Protein AF-A8XMC6-F1 (afdb_monomer)

pLDDT: mean 81.24, std 13.05, range [35.0, 96.94]

Sequence (237 aa):
MNETPVVDIVTKNQLREDFVDIKEHENTEKYYFQLKVFGKIIDFRRHHFLEAAFNPDESESVIKSIHNYMVHFFGDSMEYLWLTSDCMNPIPQLQNISSCIRVWHVNPDSIDLENFFSTSPPFKKIEFNVFRPTDFSPDSNFYQAESVVTVQHHNTFPSVLRHFQGKQAFVDCTYHNTEDLIELVKRWKSGEAFQKLEVLNFNVSEDDIDQDIVLNGIGAKYIDARKTPPTHTLPRM

Secondary structure (DSSP, 8-state):
--PPPEEEEE-TTS-EEEEEEEEE---SS---EEEEETTEEEEEEESSSEEEEE-GGGHHHHHHHHHHHHHHHH-TTSPEEEEE--SSSPPP--TTEEEEEEEES--TTTS-HHHHHHHSPPPSEEEEE-SS-----TT-TTTT-SEEEEEESSS-HHHHHTT--SSEEEEEESS--HHHHHHHHHHHHHTSS-TT--EEEEEE-TTT--HHHHHHHTTPPP--TTSPPP---PPP-

Organism: Caenorhabditis briggsae (NCBI:txid6238)

Nearest PDB structures (foldseek):
  5c4d-assembly1_A-2  TM=2.388E-01  e=1.056E+00  Homo sapiens
  5c4f-assembly1_A-2  TM=2.067E-01  e=1.182E+00  Homo sapiens
  6k2l-assembly1_A  TM=2.105E-01  e=8.894E+00  Aeromonas hydrophila
  6q9z-assembly1_A  TM=1.569E-01  e=7.951E+00  Homo sapiens

Solvent-accessible surface area (backbone atoms only — not comparable to full-atom values): 13696 Å² total; per-residue (Å²): 132,80,50,62,37,33,40,30,40,51,44,99,82,73,50,74,43,83,60,37,37,46,40,73,58,71,96,57,100,66,80,64,46,78,44,76,41,72,85,44,79,38,42,28,38,79,74,98,51,42,32,41,40,31,55,82,95,41,41,70,61,52,54,51,23,53,48,54,39,48,42,68,73,69,38,84,86,50,57,33,35,38,39,30,39,55,74,85,62,70,67,79,93,57,86,71,55,41,38,30,40,42,46,63,82,56,58,69,92,80,44,66,58,59,61,37,30,62,72,24,73,59,29,48,32,38,38,43,28,50,96,60,81,61,87,64,61,77,84,30,25,68,30,55,13,41,25,41,37,36,47,30,69,53,71,36,61,68,63,66,48,68,59,37,57,23,32,33,41,37,38,41,29,61,42,70,53,70,66,60,54,28,49,53,52,43,33,40,75,70,57,79,36,49,81,53,50,78,45,81,47,82,46,59,51,84,92,75,66,61,62,65,60,44,39,60,66,54,63,61,75,87,78,55,90,91,50,84,74,88,77,86,76,75,81,84,128

Radius of gyration: 21.19 Å; Cα contacts (8 Å, |Δi|>4): 400; chains: 1; bounding box: 61×34×57 Å

Foldseek 3Di:
DWDFKWKWWQDPVRDTDGAETEEEDDPDPDDWDWDQQQNDIWTWDDDVHIYTYDHPVCRLVSVVSNVVSCCVPVNLPTAMEIEGQDLPDADDDDPSYAYEYEPAPDDCVVHVNLVSQQPHAQHQEYEEEDADADAHDLPGSLLVHQEYAYEYAEARVCRSNVNHQHAYYHYHYAHHDLLSLLVVLQCVVVCVDNVNHNYYHYHYDPVHDPPVCNCVSNVPDDDDPPDDPDDDDDDDD

Mean predicted aligned error: 9.22 Å

Structure (mmCIF, N/CA/C/O backbone):
data_AF-A8XMC6-F1
#
_entry.id   AF-A8XMC6-F1
#
loop_
_atom_site.group_PDB
_atom_site.id
_atom_site.type_symbol
_atom_site.label_atom_id
_atom_site.label_alt_id
_atom_site.label_comp_id
_atom_site.label_asym_id
_atom_site.label_entity_id
_atom_site.label_seq_id
_atom_site.pdbx_PDB_ins_code
_atom_site.Cartn_x
_atom_site.Cartn_y
_atom_site.Cartn_z
_atom_site.occupancy
_atom_site.B_iso_or_equiv
_atom_site.auth_seq_id
_atom_site.auth_comp_id
_atom_site.auth_asym_id
_atom_site.auth_atom_id
_atom_site.pdbx_PDB_model_num
ATOM 1 N N . MET A 1 1 ? 17.978 -3.879 0.856 1.00 35.00 1 MET A N 1
ATOM 2 C CA . MET A 1 1 ? 17.950 -4.475 -0.495 1.00 35.00 1 MET A CA 1
ATOM 3 C C . MET A 1 1 ? 16.760 -3.848 -1.183 1.00 35.00 1 MET A C 1
ATOM 5 O O . MET A 1 1 ? 15.665 -4.024 -0.673 1.00 35.00 1 MET A O 1
ATOM 9 N N . ASN A 1 2 ? 16.973 -3.050 -2.229 1.00 42.72 2 ASN A N 1
ATOM 10 C CA . ASN A 1 2 ? 15.863 -2.494 -3.002 1.00 42.72 2 ASN A CA 1
ATOM 11 C C . ASN A 1 2 ? 15.320 -3.629 -3.869 1.00 42.72 2 ASN A C 1
ATOM 13 O O . ASN A 1 2 ? 16.032 -4.129 -4.739 1.00 42.72 2 ASN A O 1
ATOM 17 N N . GLU A 1 3 ? 14.116 -4.104 -3.564 1.00 52.66 3 GLU A N 1
ATOM 18 C CA . GLU A 1 3 ? 13.419 -5.037 -4.446 1.00 52.66 3 GLU A CA 1
ATOM 19 C C . GLU A 1 3 ? 12.995 -4.303 -5.726 1.00 52.66 3 GLU A C 1
ATOM 21 O O . GLU A 1 3 ? 12.687 -3.110 -5.723 1.00 52.66 3 GLU A O 1
ATOM 26 N N . THR A 1 4 ? 13.058 -5.028 -6.834 1.00 58.34 4 THR A N 1
ATOM 27 C CA . THR A 1 4 ? 12.939 -4.522 -8.203 1.00 58.34 4 THR A CA 1
ATOM 28 C C . THR A 1 4 ? 11.483 -4.311 -8.606 1.00 58.34 4 THR A C 1
ATOM 30 O O . THR A 1 4 ? 10.638 -5.086 -8.158 1.00 58.34 4 THR A O 1
ATOM 33 N N . PRO A 1 5 ? 11.162 -3.331 -9.469 1.00 61.69 5 PRO A N 1
ATOM 34 C CA . PRO A 1 5 ? 9.811 -3.202 -9.991 1.00 61.69 5 PRO A CA 1
ATOM 35 C C . PRO A 1 5 ? 9.426 -4.428 -10.833 1.00 61.69 5 PRO A C 1
ATOM 37 O O . PRO A 1 5 ? 10.193 -4.887 -11.680 1.00 61.69 5 PRO A O 1
ATOM 40 N N . VAL A 1 6 ? 8.225 -4.947 -10.598 1.00 58.06 6 VAL A N 1
ATOM 41 C CA . VAL A 1 6 ? 7.622 -6.087 -11.297 1.00 58.06 6 VAL A CA 1
ATOM 42 C C . VAL A 1 6 ? 6.291 -5.639 -11.890 1.00 58.06 6 VAL A C 1
ATOM 44 O O . VAL A 1 6 ? 5.520 -4.912 -11.259 1.00 58.06 6 VAL A O 1
ATOM 47 N N . VAL A 1 7 ? 6.016 -6.052 -13.124 1.00 62.81 7 VAL A N 1
ATOM 48 C CA . VAL A 1 7 ? 4.701 -5.872 -13.742 1.00 62.81 7 VAL A CA 1
ATOM 49 C C . VAL A 1 7 ? 3.919 -7.165 -13.607 1.00 62.81 7 VAL A C 1
ATOM 51 O O . VAL A 1 7 ? 4.235 -8.163 -14.262 1.00 62.81 7 VAL A O 1
ATOM 54 N N . ASP A 1 8 ? 2.857 -7.100 -12.812 1.00 59.44 8 ASP A N 1
ATOM 55 C CA . ASP A 1 8 ? 1.922 -8.197 -12.608 1.00 59.44 8 ASP A CA 1
ATOM 56 C C . ASP A 1 8 ? 0.704 -8.007 -13.516 1.00 59.44 8 ASP A C 1
ATOM 58 O O . ASP A 1 8 ? 0.129 -6.914 -13.626 1.00 59.44 8 ASP A O 1
ATOM 62 N N . ILE A 1 9 ? 0.243 -9.098 -14.125 1.00 56.06 9 ILE A N 1
ATOM 63 C CA . ILE A 1 9 ? -1.088 -9.139 -14.733 1.00 56.06 9 ILE A CA 1
ATOM 64 C C . ILE A 1 9 ? -2.055 -9.726 -13.708 1.00 56.06 9 ILE A C 1
ATOM 66 O O . ILE A 1 9 ? -1.841 -10.820 -13.179 1.00 56.06 9 ILE A O 1
ATOM 70 N N . VAL A 1 10 ? -3.159 -9.020 -13.447 1.00 55.50 10 VAL A N 1
ATOM 71 C CA . VAL A 1 10 ? -4.260 -9.570 -12.651 1.00 55.50 10 VAL A CA 1
ATOM 72 C C . VAL A 1 10 ? -5.254 -10.227 -13.588 1.00 55.50 10 VAL A C 1
ATOM 74 O O . VAL A 1 10 ? -5.972 -9.571 -14.342 1.00 55.50 10 VAL A O 1
ATOM 77 N N . THR A 1 11 ? -5.313 -11.552 -13.529 1.00 49.09 11 THR A N 1
ATOM 78 C CA . THR A 1 11 ? -6.309 -12.312 -14.283 1.00 49.09 11 THR A CA 1
ATOM 79 C C . THR A 1 11 ? -7.702 -12.143 -13.663 1.00 49.09 11 THR A C 1
ATOM 81 O O . THR A 1 11 ? -7.851 -11.798 -12.489 1.00 49.09 11 THR A O 1
ATOM 84 N N . LYS A 1 12 ? -8.763 -12.453 -14.424 1.00 45.59 12 LYS A N 1
ATOM 85 C CA . LYS A 1 12 ? -10.167 -12.369 -13.958 1.00 45.59 12 LYS A CA 1
ATOM 86 C C . LYS A 1 12 ? -10.463 -13.157 -12.672 1.00 45.59 12 LYS A C 1
ATOM 88 O O . LYS A 1 12 ? -11.458 -12.875 -12.013 1.00 45.59 12 LYS A O 1
ATOM 93 N N . ASN A 1 13 ? -9.605 -14.107 -12.303 1.00 44.28 13 ASN A N 1
ATOM 94 C CA . ASN A 1 13 ? -9.738 -14.914 -11.091 1.00 44.28 13 ASN A CA 1
ATOM 95 C C . ASN A 1 13 ? -8.992 -14.316 -9.881 1.00 44.28 13 ASN A C 1
ATOM 97 O O . ASN A 1 13 ? -8.834 -15.005 -8.879 1.00 44.28 13 ASN A O 1
ATOM 101 N N . GLN A 1 14 ? -8.503 -13.071 -9.976 1.00 54.69 14 GLN A N 1
ATOM 102 C CA . GLN A 1 14 ? -7.650 -12.397 -8.981 1.00 54.69 14 GLN A CA 1
ATOM 103 C C . GLN A 1 14 ? -6.314 -13.106 -8.693 1.00 54.69 14 GLN A C 1
ATOM 105 O O . GLN A 1 14 ? -5.593 -12.725 -7.772 1.00 54.69 14 GLN A O 1
ATOM 110 N N . LEU A 1 15 ? -5.956 -14.109 -9.500 1.00 49.22 15 LEU A N 1
ATOM 111 C CA . LEU A 1 15 ? -4.625 -14.701 -9.486 1.00 49.22 15 LEU A CA 1
ATOM 112 C C . LEU A 1 15 ? -3.671 -13.735 -10.190 1.00 49.22 15 LEU A C 1
ATOM 114 O O . LEU A 1 15 ? -3.932 -13.322 -11.327 1.00 49.22 15 LEU A O 1
ATOM 118 N N . ARG A 1 16 ? -2.608 -13.360 -9.473 1.00 62.12 16 ARG A N 1
ATOM 119 C CA . ARG A 1 16 ? -1.495 -12.568 -9.997 1.00 62.12 16 ARG A CA 1
ATOM 120 C C . ARG A 1 16 ? -0.545 -13.501 -10.725 1.00 62.12 16 ARG A C 1
ATOM 122 O O . ARG A 1 16 ? -0.160 -14.529 -10.170 1.00 62.12 16 ARG A O 1
ATOM 129 N N . GLU A 1 17 ? -0.207 -13.142 -11.952 1.00 64.75 17 GLU A N 1
ATOM 130 C CA . GLU A 1 17 ? 0.848 -13.800 -12.709 1.00 64.75 17 GLU A CA 1
ATOM 131 C C . GLU A 1 17 ? 1.941 -12.773 -13.001 1.00 64.75 17 GLU A C 1
ATOM 133 O O . GLU A 1 17 ? 1.686 -11.754 -13.656 1.00 64.75 17 GLU A O 1
ATOM 138 N N . ASP A 1 18 ? 3.142 -13.052 -12.497 1.00 69.69 18 ASP A N 1
ATOM 139 C CA . ASP A 1 18 ? 4.337 -12.245 -12.734 1.00 69.69 18 ASP A CA 1
ATOM 140 C C . ASP A 1 18 ? 4.657 -12.309 -14.234 1.00 69.69 18 ASP A C 1
ATOM 142 O O . ASP A 1 18 ? 4.989 -13.371 -14.777 1.00 69.69 18 ASP A O 1
ATOM 146 N N . PHE A 1 19 ? 4.507 -11.185 -14.937 1.00 76.44 19 PHE A N 1
ATOM 147 C CA . PHE A 1 19 ? 4.680 -11.156 -16.389 1.00 76.44 19 PHE A CA 1
ATOM 148 C C . PHE A 1 19 ? 6.099 -10.764 -16.784 1.00 76.44 19 PHE A C 1
ATOM 150 O O . PHE A 1 19 ? 6.734 -11.443 -17.597 1.00 76.44 19 PHE A O 1
ATOM 157 N N . VAL A 1 20 ? 6.591 -9.652 -16.231 1.00 83.69 20 VAL A N 1
ATOM 158 C CA . VAL A 1 20 ? 7.947 -9.169 -16.491 1.00 83.69 20 VAL A CA 1
ATOM 159 C C . VAL A 1 20 ? 8.515 -8.438 -15.282 1.00 83.69 20 VAL A C 1
ATOM 161 O O . VAL A 1 20 ? 7.911 -7.500 -14.762 1.00 83.69 20 VAL A O 1
ATOM 164 N N . ASP A 1 21 ? 9.718 -8.835 -14.887 1.00 85.00 21 ASP A N 1
ATOM 165 C CA . ASP A 1 21 ? 10.542 -8.091 -13.939 1.00 85.00 21 ASP A CA 1
ATOM 166 C C . ASP A 1 21 ? 11.290 -6.991 -14.686 1.00 85.00 21 ASP A C 1
ATOM 168 O O . ASP A 1 21 ? 11.834 -7.236 -15.762 1.00 85.00 21 ASP A O 1
ATOM 172 N N . ILE A 1 22 ? 11.389 -5.794 -14.119 1.00 83.56 22 ILE A N 1
ATOM 173 C CA . ILE A 1 22 ? 12.112 -4.678 -14.731 1.00 83.56 22 ILE A CA 1
ATOM 174 C C . ILE A 1 22 ? 13.273 -4.313 -13.807 1.00 83.56 22 ILE A C 1
ATOM 176 O O . ILE A 1 22 ? 13.075 -3.907 -12.665 1.00 83.56 22 ILE A O 1
ATOM 180 N N . LYS A 1 23 ? 14.510 -4.514 -14.269 1.00 82.00 23 LYS A N 1
ATOM 181 C CA . LYS A 1 23 ? 15.718 -4.431 -13.431 1.00 82.00 23 LYS A CA 1
ATOM 182 C C . LYS A 1 23 ? 16.790 -3.557 -14.063 1.00 82.00 23 LYS A C 1
ATOM 184 O O . LYS A 1 23 ? 16.932 -3.519 -15.282 1.00 82.00 23 LYS A O 1
ATOM 189 N N . GLU A 1 24 ? 17.573 -2.885 -13.226 1.00 82.00 24 GLU A N 1
ATOM 190 C CA . GLU A 1 24 ? 18.773 -2.204 -13.702 1.00 82.00 24 GLU A CA 1
ATOM 191 C C . GLU A 1 24 ? 19.734 -3.224 -14.331 1.00 82.00 24 GLU A C 1
ATOM 193 O O . GLU A 1 24 ? 19.871 -4.359 -13.860 1.00 82.00 24 GLU A O 1
ATOM 198 N N . HIS A 1 25 ? 20.375 -2.832 -15.427 1.00 81.31 25 HIS A N 1
ATOM 199 C CA . HIS A 1 25 ? 21.285 -3.683 -16.171 1.00 81.31 25 HIS A CA 1
ATOM 200 C C . HIS A 1 25 ? 22.516 -4.046 -15.322 1.00 81.31 25 HIS A C 1
ATOM 202 O O . HIS A 1 25 ? 23.345 -3.205 -14.980 1.00 81.31 25 HIS A O 1
ATOM 208 N N . GLU A 1 26 ? 22.687 -5.333 -15.012 1.00 80.06 26 GLU A N 1
ATOM 209 C CA . GLU A 1 26 ? 23.876 -5.810 -14.301 1.00 80.06 26 GLU A CA 1
ATOM 210 C C . GLU A 1 26 ? 25.061 -5.966 -15.267 1.00 80.06 26 GLU A C 1
ATOM 212 O O . GLU A 1 26 ? 24.965 -6.711 -16.242 1.00 80.06 26 GLU A O 1
ATOM 217 N N . ASN A 1 27 ? 26.216 -5.378 -14.934 1.00 68.44 27 ASN A N 1
ATOM 218 C CA . ASN A 1 27 ? 27.491 -5.537 -15.660 1.00 68.44 27 ASN A CA 1
ATOM 219 C C . ASN A 1 27 ? 28.149 -6.927 -15.478 1.00 68.44 27 ASN A C 1
ATOM 221 O O . ASN A 1 27 ? 29.372 -7.048 -15.444 1.00 68.44 27 ASN A O 1
ATOM 225 N N . THR A 1 28 ? 27.357 -7.984 -15.299 1.00 66.56 28 THR A N 1
ATOM 226 C CA . THR A 1 28 ? 27.857 -9.358 -15.137 1.00 66.56 28 THR A CA 1
ATOM 227 C C . THR A 1 28 ? 27.888 -10.088 -16.483 1.00 66.56 28 THR A C 1
ATOM 229 O O . THR A 1 28 ? 27.163 -9.718 -17.401 1.00 66.56 28 THR A O 1
ATOM 232 N N . GLU A 1 29 ? 28.697 -11.148 -16.610 1.00 58.28 29 GLU A N 1
ATOM 233 C CA . GLU A 1 29 ? 28.804 -12.017 -17.807 1.00 58.28 29 GLU A CA 1
ATOM 234 C C . GLU A 1 29 ? 27.525 -12.848 -18.094 1.00 58.28 29 GLU A C 1
ATOM 236 O O . GLU A 1 29 ? 27.584 -13.984 -18.566 1.00 58.28 29 GLU A O 1
ATOM 241 N N . LYS A 1 30 ? 26.339 -12.331 -17.764 1.00 65.44 30 LYS A N 1
ATOM 242 C CA . LYS A 1 30 ? 25.064 -13.009 -18.001 1.00 65.44 30 LYS A CA 1
ATOM 243 C C . LYS A 1 30 ? 24.611 -12.803 -19.449 1.00 65.44 30 LYS A C 1
ATOM 245 O O . LYS A 1 30 ? 24.757 -11.728 -20.022 1.00 65.44 30 LYS A O 1
ATOM 250 N N . TYR A 1 31 ? 24.027 -13.848 -20.032 1.00 81.31 31 TYR A N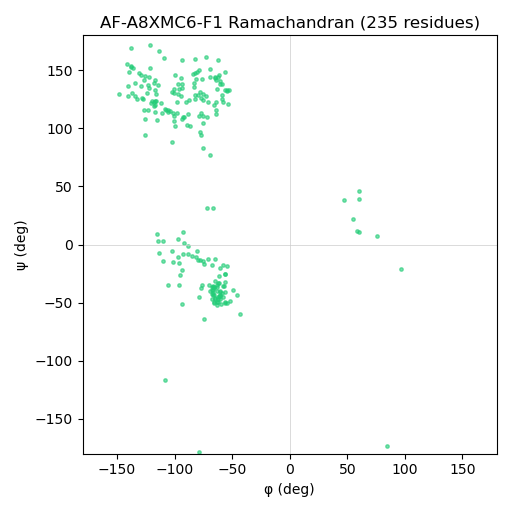 1
ATOM 251 C CA . TYR A 1 31 ? 23.534 -13.835 -21.410 1.00 81.31 31 TYR A CA 1
ATOM 252 C C . TYR A 1 31 ? 22.200 -13.089 -21.516 1.00 81.31 31 TYR A C 1
ATOM 254 O O . TYR A 1 31 ? 21.134 -13.675 -21.320 1.00 81.31 31 TYR A O 1
ATOM 262 N N . TYR A 1 32 ? 22.270 -11.801 -21.845 1.00 89.06 32 TYR A N 1
ATOM 263 C CA . TYR A 1 32 ? 21.114 -11.036 -22.300 1.00 89.06 32 TYR A CA 1
ATOM 264 C C . TYR A 1 32 ? 20.808 -11.328 -23.776 1.00 89.06 32 TYR A C 1
ATOM 266 O O . TYR A 1 32 ? 21.701 -11.636 -24.568 1.00 89.06 32 TYR A O 1
ATOM 274 N N . PHE A 1 33 ? 19.537 -11.225 -24.153 1.00 91.19 33 PHE A N 1
ATOM 275 C CA . PHE A 1 33 ? 19.073 -11.256 -25.536 1.00 91.19 33 PHE A CA 1
ATOM 276 C C . PHE A 1 33 ? 18.163 -10.060 -25.809 1.00 91.19 33 PHE A C 1
ATOM 278 O O . PHE A 1 33 ? 17.405 -9.636 -24.947 1.00 91.19 33 PHE A O 1
ATOM 285 N N . GLN A 1 34 ? 18.209 -9.527 -27.024 1.00 93.19 34 GLN A N 1
ATOM 286 C CA . GLN A 1 34 ? 17.491 -8.301 -27.362 1.00 93.19 34 GLN A CA 1
ATOM 287 C C . GLN A 1 34 ? 16.142 -8.585 -28.005 1.00 93.19 34 GLN A C 1
ATOM 289 O O . GLN A 1 34 ? 16.048 -9.368 -28.952 1.00 93.19 34 GLN A O 1
ATOM 294 N N . LEU A 1 35 ? 15.106 -7.885 -27.544 1.00 93.12 35 LEU A N 1
ATOM 295 C CA . LEU A 1 35 ? 13.808 -7.832 -28.211 1.00 93.12 35 LEU A CA 1
ATOM 296 C C . LEU A 1 35 ? 13.445 -6.387 -28.539 1.00 93.12 35 LEU A C 1
ATOM 298 O O . LEU A 1 35 ? 13.708 -5.466 -27.767 1.00 93.12 35 LEU A O 1
ATOM 302 N N . LYS A 1 36 ? 12.789 -6.191 -29.686 1.00 94.19 36 LYS A N 1
ATOM 303 C CA . LYS A 1 36 ? 12.185 -4.905 -30.035 1.00 94.19 36 LYS A CA 1
ATOM 304 C C . LYS A 1 36 ? 10.756 -4.857 -29.498 1.00 94.19 36 LYS A C 1
ATOM 306 O O . LYS A 1 36 ? 9.852 -5.430 -30.101 1.00 94.19 36 LYS A O 1
ATOM 311 N N . VAL A 1 37 ? 10.553 -4.149 -28.395 1.00 92.75 37 VAL A N 1
ATOM 312 C CA . VAL A 1 37 ? 9.260 -3.995 -27.719 1.00 92.75 37 VAL A CA 1
ATOM 313 C C . VAL A 1 37 ? 8.731 -2.595 -27.987 1.00 92.75 37 VAL A C 1
ATOM 315 O O . VAL A 1 37 ? 9.358 -1.602 -27.628 1.00 92.75 37 VAL A O 1
ATOM 318 N N . PHE A 1 38 ? 7.602 -2.515 -28.693 1.00 92.50 38 PHE A N 1
ATOM 319 C CA . PHE A 1 38 ? 6.940 -1.256 -29.058 1.00 92.50 38 PHE A CA 1
ATOM 320 C C . PHE A 1 38 ? 7.885 -0.184 -29.647 1.00 92.50 38 PHE A C 1
ATOM 322 O O . PHE A 1 38 ? 7.771 1.007 -29.381 1.00 92.50 38 PHE A O 1
ATOM 329 N N . GLY A 1 39 ? 8.856 -0.616 -30.459 1.00 91.88 39 GLY A N 1
ATOM 330 C CA . GLY A 1 39 ? 9.819 0.275 -31.109 1.00 91.88 39 GLY A CA 1
ATOM 331 C C . GLY A 1 39 ? 11.166 0.419 -30.396 1.00 91.88 39 GLY A C 1
ATOM 332 O O . GLY A 1 39 ? 12.140 0.726 -31.083 1.00 91.88 39 GLY A O 1
ATOM 333 N N . LYS A 1 40 ? 11.258 0.126 -29.091 1.00 93.69 40 LYS A N 1
ATOM 334 C CA . LYS A 1 40 ? 12.506 0.186 -28.313 1.00 93.69 40 LYS A CA 1
ATOM 335 C C . LYS A 1 40 ? 13.198 -1.177 -28.280 1.00 93.69 40 LYS A C 1
ATOM 337 O O . LYS A 1 40 ? 12.538 -2.202 -28.137 1.00 93.69 40 LYS A O 1
ATOM 342 N N . ILE A 1 41 ? 14.520 -1.196 -28.437 1.00 94.19 41 ILE A N 1
ATOM 343 C CA . ILE A 1 41 ? 15.331 -2.397 -28.197 1.00 94.19 41 ILE A CA 1
ATOM 344 C C . ILE A 1 41 ? 15.588 -2.475 -26.695 1.00 94.19 41 ILE A C 1
ATOM 346 O O . ILE A 1 41 ? 16.040 -1.496 -26.107 1.00 94.19 41 ILE A O 1
ATOM 350 N N . ILE A 1 42 ? 15.246 -3.607 -26.092 1.00 93.56 42 ILE A N 1
ATOM 351 C CA . ILE A 1 42 ? 15.387 -3.851 -24.658 1.00 93.56 42 ILE A CA 1
ATOM 352 C C . ILE A 1 42 ? 16.131 -5.173 -24.492 1.00 93.56 42 ILE A C 1
ATOM 354 O O . ILE A 1 42 ? 15.839 -6.145 -25.200 1.00 93.56 42 ILE A O 1
ATOM 358 N N . ASP A 1 43 ? 17.093 -5.190 -23.577 1.00 92.94 43 ASP A N 1
ATOM 359 C CA . ASP A 1 43 ? 17.802 -6.399 -23.185 1.00 92.94 43 ASP A CA 1
ATOM 360 C C . ASP A 1 43 ? 16.924 -7.215 -22.239 1.00 92.94 43 ASP A C 1
ATOM 362 O O . ASP A 1 43 ? 16.369 -6.703 -21.271 1.00 92.94 43 ASP A O 1
ATOM 366 N N . PHE A 1 44 ? 16.790 -8.502 -22.518 1.00 91.44 44 PHE A N 1
ATOM 367 C CA . PHE A 1 44 ? 16.035 -9.440 -21.710 1.00 91.44 44 PHE A CA 1
ATOM 368 C C . PHE A 1 44 ? 16.923 -10.571 -21.233 1.00 91.44 44 PHE A C 1
ATOM 370 O O . PHE A 1 44 ? 17.866 -10.986 -21.907 1.00 91.44 44 PHE A O 1
ATOM 377 N N . ARG A 1 45 ? 16.568 -11.141 -20.090 1.00 89.25 45 ARG A N 1
ATOM 378 C CA . ARG A 1 45 ? 17.094 -12.425 -19.636 1.00 89.25 45 ARG A CA 1
ATOM 379 C C . ARG A 1 45 ? 15.962 -13.277 -19.090 1.00 89.25 45 ARG A C 1
ATOM 381 O O . ARG A 1 45 ? 14.955 -12.767 -18.608 1.00 89.25 45 ARG A O 1
ATOM 388 N N . ARG A 1 46 ? 16.121 -14.594 -19.182 1.00 82.94 46 ARG A N 1
ATOM 389 C CA . ARG A 1 46 ? 15.161 -15.550 -18.627 1.00 82.94 46 ARG A CA 1
ATOM 390 C C . ARG A 1 46 ? 15.795 -16.265 -17.442 1.00 82.94 46 ARG A C 1
ATOM 392 O O . ARG A 1 46 ? 16.734 -17.035 -17.627 1.00 82.94 46 ARG A O 1
ATOM 399 N N . HIS A 1 47 ? 15.257 -16.014 -16.253 1.00 77.62 47 HIS A N 1
ATOM 400 C CA . HIS A 1 47 ? 15.561 -16.769 -15.039 1.00 77.62 47 HIS A CA 1
ATOM 401 C C . HIS A 1 47 ? 14.339 -17.623 -14.669 1.00 77.62 47 HIS A C 1
ATOM 403 O O . HIS A 1 47 ? 13.950 -18.493 -15.451 1.00 77.62 47 HIS A O 1
ATOM 409 N N . HIS A 1 48 ? 13.722 -17.372 -13.512 1.00 74.06 48 HIS A N 1
ATOM 410 C CA . HIS A 1 48 ? 12.419 -17.938 -13.153 1.00 74.06 48 HIS A CA 1
ATOM 411 C C . HIS A 1 48 ? 11.279 -17.216 -13.888 1.00 74.06 48 HIS A C 1
ATOM 413 O O . HIS A 1 48 ? 10.348 -17.872 -14.352 1.00 74.06 48 HIS A O 1
ATOM 419 N N . PHE A 1 49 ? 11.435 -15.905 -14.098 1.00 76.62 49 PHE A N 1
ATOM 420 C CA . PHE A 1 49 ? 10.552 -15.046 -14.886 1.00 76.62 49 PHE A CA 1
ATOM 421 C C . PHE A 1 49 ? 11.320 -14.383 -16.039 1.00 76.62 49 PHE A C 1
ATOM 423 O O . PHE A 1 49 ? 12.546 -14.529 -16.163 1.00 76.62 49 PHE A O 1
ATOM 430 N N . LEU A 1 50 ? 10.588 -13.711 -16.930 1.00 86.44 50 LEU A N 1
ATOM 431 C CA . LEU A 1 50 ? 11.180 -12.864 -17.960 1.00 86.44 50 LEU A CA 1
ATOM 432 C C . LEU A 1 50 ? 11.609 -11.547 -17.311 1.00 86.44 50 LEU A C 1
ATOM 434 O O . LEU A 1 50 ? 10.792 -10.880 -16.690 1.00 86.44 50 LEU A O 1
ATOM 438 N N . GLU A 1 51 ? 12.871 -11.164 -17.467 1.00 89.00 51 GLU A N 1
ATOM 439 C CA . GLU A 1 51 ? 13.397 -9.932 -16.883 1.00 89.00 51 GLU A CA 1
ATOM 440 C C . GLU A 1 51 ? 13.852 -8.986 -17.993 1.00 89.00 51 GLU A C 1
ATOM 442 O O . GLU A 1 51 ? 14.681 -9.367 -18.820 1.00 89.00 51 GLU A O 1
ATOM 447 N N . ALA A 1 52 ? 13.314 -7.771 -18.012 1.00 89.69 52 ALA A N 1
ATOM 448 C CA . ALA A 1 52 ? 13.749 -6.662 -18.845 1.00 89.69 52 ALA A CA 1
ATOM 449 C C . ALA A 1 52 ? 14.817 -5.849 -18.104 1.00 89.69 52 ALA A C 1
ATOM 451 O O . ALA A 1 52 ? 14.574 -5.339 -17.010 1.00 89.69 52 ALA A O 1
ATOM 452 N N . ALA A 1 53 ? 15.988 -5.712 -18.711 1.00 88.19 53 ALA A N 1
ATOM 453 C CA . ALA A 1 53 ? 17.081 -4.905 -18.203 1.00 88.19 53 ALA A CA 1
ATOM 454 C C . ALA A 1 53 ? 17.053 -3.492 -18.805 1.00 88.19 53 ALA A C 1
ATOM 456 O O . ALA A 1 53 ? 16.729 -3.310 -19.982 1.00 88.19 53 ALA A O 1
ATOM 457 N N . PHE A 1 54 ? 17.405 -2.490 -18.001 1.00 84.06 54 PHE A N 1
ATOM 458 C CA . PHE A 1 54 ? 17.498 -1.094 -18.430 1.00 84.06 54 PHE A CA 1
ATOM 459 C C . PHE A 1 54 ? 18.714 -0.393 -17.819 1.00 84.06 54 PHE A C 1
ATOM 461 O O . PHE A 1 54 ? 19.098 -0.683 -16.688 1.00 84.06 54 PHE A O 1
ATOM 468 N N . ASN A 1 55 ? 19.300 0.565 -18.538 1.00 83.19 55 ASN A N 1
ATOM 469 C CA . ASN A 1 55 ? 20.205 1.538 -17.921 1.00 83.19 55 ASN A CA 1
ATOM 470 C C . ASN A 1 55 ? 19.372 2.577 -17.153 1.00 83.19 55 ASN A C 1
ATOM 472 O O . ASN A 1 55 ? 18.303 2.938 -17.652 1.00 83.19 55 ASN A O 1
ATOM 476 N N . PRO A 1 56 ? 19.798 3.075 -15.976 1.00 77.31 56 PRO A N 1
ATOM 477 C CA . PRO A 1 56 ? 18.982 3.959 -15.130 1.00 77.31 56 PRO A CA 1
ATOM 478 C C . PRO A 1 56 ? 18.343 5.155 -15.851 1.00 77.31 56 PRO A C 1
ATOM 480 O O . PRO A 1 56 ? 17.177 5.478 -15.611 1.00 77.31 56 PRO A O 1
ATOM 483 N N . ASP A 1 57 ? 19.075 5.766 -16.781 1.00 81.56 57 ASP A N 1
ATOM 484 C CA . ASP A 1 57 ? 18.649 6.883 -17.629 1.00 81.56 57 ASP A CA 1
ATOM 485 C C . ASP A 1 57 ? 17.559 6.511 -18.650 1.00 81.56 57 ASP A C 1
ATOM 487 O O . ASP A 1 57 ? 16.846 7.376 -19.158 1.00 81.56 57 ASP A O 1
ATOM 491 N N . GLU A 1 58 ? 17.381 5.221 -18.923 1.00 84.62 58 GLU A N 1
ATOM 492 C CA . GLU A 1 58 ? 16.392 4.686 -19.854 1.00 84.62 58 GLU A CA 1
ATOM 493 C C . GLU A 1 58 ? 15.155 4.091 -19.175 1.00 84.62 58 GLU A C 1
ATOM 495 O O . GLU A 1 58 ? 14.213 3.721 -19.889 1.00 84.62 58 GLU A O 1
ATOM 500 N N . SER A 1 59 ? 15.142 4.004 -17.841 1.00 79.12 59 SER A N 1
ATOM 501 C CA . SER A 1 59 ? 14.095 3.364 -17.027 1.00 79.12 59 SER A CA 1
ATOM 502 C C . SER A 1 59 ? 12.686 3.708 -17.512 1.00 79.12 59 SER A C 1
ATOM 504 O O . SER A 1 59 ? 11.960 2.841 -17.992 1.00 79.12 59 SER A O 1
ATOM 506 N N . GLU A 1 60 ? 12.326 4.990 -17.524 1.00 81.06 60 GLU A N 1
ATOM 507 C CA . GLU A 1 60 ? 11.004 5.460 -17.945 1.00 81.06 60 GLU A CA 1
ATOM 508 C C . GLU A 1 60 ? 10.636 5.009 -19.371 1.00 81.06 60 GLU A C 1
ATOM 510 O O . GLU A 1 60 ? 9.502 4.603 -19.640 1.00 81.06 60 GLU A O 1
ATOM 515 N N . SER A 1 61 ? 11.595 5.044 -20.300 1.00 87.62 61 SER A N 1
ATOM 516 C CA . SER A 1 61 ? 11.368 4.656 -21.696 1.00 87.62 61 SER A CA 1
ATOM 517 C C . SER A 1 61 ? 11.157 3.146 -21.866 1.00 87.62 61 SER A C 1
ATOM 519 O O . SER A 1 61 ? 10.345 2.732 -22.701 1.00 87.62 61 SER A O 1
ATOM 521 N N . VAL A 1 62 ? 11.844 2.323 -21.065 1.00 87.38 62 VAL A N 1
ATOM 522 C CA . VAL A 1 62 ? 11.647 0.866 -20.999 1.00 87.38 62 VAL A CA 1
ATOM 523 C C . VAL A 1 62 ? 10.264 0.555 -20.437 1.00 87.38 62 VAL A C 1
ATOM 525 O O . VAL A 1 62 ? 9.496 -0.161 -21.082 1.00 87.38 62 VAL A O 1
ATOM 528 N N . ILE A 1 63 ? 9.908 1.177 -19.309 1.00 82.81 63 ILE A N 1
ATOM 529 C CA . ILE A 1 63 ? 8.605 1.025 -18.651 1.00 82.81 63 ILE A CA 1
ATOM 530 C C . ILE A 1 63 ? 7.464 1.375 -19.616 1.00 82.81 63 ILE A C 1
ATOM 532 O O . ILE A 1 63 ? 6.552 0.574 -19.822 1.00 82.81 63 ILE A O 1
ATOM 536 N N . LYS A 1 64 ? 7.547 2.535 -20.282 1.00 86.31 64 LYS A N 1
ATOM 537 C CA . LYS A 1 64 ? 6.568 2.973 -21.291 1.00 86.31 64 LYS A CA 1
ATOM 538 C C . LYS A 1 64 ? 6.449 1.998 -22.459 1.00 86.31 64 LYS A C 1
ATOM 540 O O . LYS A 1 64 ? 5.342 1.725 -22.916 1.00 86.31 64 LYS A O 1
ATOM 545 N N . SER A 1 65 ? 7.570 1.473 -22.951 1.00 90.44 65 SER A N 1
ATOM 546 C CA . SER A 1 65 ? 7.572 0.545 -24.089 1.00 90.44 65 SER A CA 1
ATOM 547 C C . SER A 1 65 ? 6.901 -0.783 -23.737 1.00 90.44 65 SER A C 1
ATOM 549 O O . SER A 1 65 ? 6.076 -1.273 -24.509 1.00 90.44 65 SER A O 1
ATOM 551 N N . ILE A 1 66 ? 7.201 -1.330 -22.554 1.00 88.12 66 ILE A N 1
ATOM 552 C CA . ILE A 1 66 ? 6.557 -2.539 -22.027 1.00 88.12 66 ILE A CA 1
ATOM 553 C C . ILE A 1 66 ? 5.063 -2.287 -21.820 1.00 88.12 66 ILE A C 1
ATOM 555 O O . ILE A 1 66 ? 4.244 -3.049 -22.324 1.00 88.12 66 ILE A O 1
ATOM 559 N N . HIS A 1 67 ? 4.691 -1.187 -21.162 1.00 85.38 67 HIS A N 1
ATOM 560 C CA . HIS A 1 67 ? 3.291 -0.828 -20.949 1.00 85.38 67 HIS A CA 1
ATOM 561 C C . HIS A 1 67 ? 2.499 -0.724 -22.263 1.00 85.38 67 HIS A C 1
ATOM 563 O O . HIS A 1 67 ? 1.445 -1.341 -22.402 1.00 85.38 67 HIS A O 1
ATOM 569 N N . ASN A 1 68 ? 3.023 -0.001 -23.254 1.00 88.38 68 ASN A N 1
ATOM 570 C CA . ASN A 1 68 ? 2.351 0.161 -24.542 1.00 88.38 68 ASN A CA 1
ATOM 571 C C . ASN A 1 68 ? 2.196 -1.172 -25.285 1.00 88.38 68 ASN A C 1
ATOM 573 O O . ASN A 1 68 ? 1.172 -1.402 -25.927 1.00 88.38 68 ASN A O 1
ATOM 577 N N . TYR A 1 69 ? 3.187 -2.064 -25.183 1.00 89.19 69 TYR A N 1
ATOM 578 C CA . TYR A 1 69 ? 3.071 -3.420 -25.714 1.00 89.19 69 TYR A CA 1
ATOM 579 C C . TYR A 1 69 ? 1.933 -4.193 -25.035 1.00 89.19 69 TYR A C 1
ATOM 581 O O . TYR A 1 69 ? 1.133 -4.819 -25.726 1.00 89.19 69 TYR A O 1
ATOM 589 N N . MET A 1 70 ? 1.817 -4.103 -23.708 1.00 83.56 70 MET A N 1
ATOM 590 C CA . MET A 1 70 ? 0.766 -4.773 -22.933 1.00 83.56 70 MET A CA 1
ATOM 591 C C . MET A 1 70 ? -0.625 -4.276 -23.320 1.00 83.56 70 MET A C 1
ATOM 593 O O . MET A 1 70 ? -1.484 -5.082 -23.669 1.00 83.56 70 MET A O 1
ATOM 597 N N . VAL A 1 71 ? -0.820 -2.954 -23.358 1.00 84.69 71 VAL A N 1
ATOM 598 C CA . VAL A 1 71 ? -2.084 -2.338 -23.790 1.00 84.69 71 VAL A CA 1
ATOM 599 C C . VAL A 1 71 ? -2.421 -2.721 -25.230 1.00 84.69 71 VAL A C 1
ATOM 601 O O . VAL A 1 71 ? -3.574 -3.012 -25.532 1.00 84.69 71 VAL A O 1
ATOM 604 N N . HIS A 1 72 ? -1.433 -2.769 -26.127 1.00 88.00 72 HIS A N 1
ATOM 605 C CA . HIS A 1 72 ? -1.657 -3.198 -27.507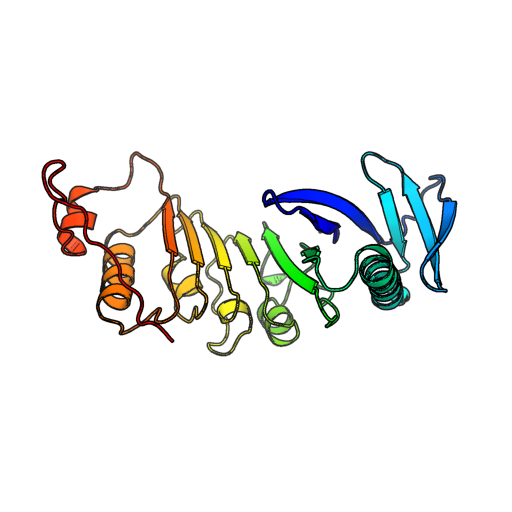 1.00 88.00 72 HIS A CA 1
ATOM 606 C C . HIS A 1 72 ? -2.041 -4.682 -27.613 1.00 88.00 72 HIS A C 1
ATOM 608 O O . HIS A 1 72 ? -2.885 -5.037 -28.433 1.00 88.00 72 HIS A O 1
ATOM 614 N N . PHE A 1 73 ? -1.426 -5.546 -26.802 1.00 86.06 73 PHE A N 1
ATOM 615 C CA . PHE A 1 73 ? -1.612 -6.995 -26.867 1.00 86.06 73 PHE A CA 1
ATOM 616 C C . PHE A 1 73 ? -2.913 -7.462 -26.199 1.00 86.06 73 PHE A C 1
ATOM 618 O O . PHE A 1 73 ? -3.637 -8.281 -26.762 1.00 86.06 73 PHE A O 1
ATOM 625 N N . PHE A 1 74 ? -3.222 -6.940 -25.011 1.00 82.25 74 PHE A N 1
ATOM 626 C CA . PHE A 1 74 ? -4.373 -7.356 -24.202 1.00 82.25 74 PHE A CA 1
ATOM 627 C C . PHE A 1 74 ? -5.569 -6.394 -24.285 1.00 82.25 74 PHE A C 1
ATOM 629 O O . PHE A 1 74 ? -6.681 -6.758 -23.896 1.00 82.25 74 PHE A O 1
ATOM 636 N N . GLY A 1 75 ? -5.365 -5.180 -24.799 1.00 82.56 75 GLY A N 1
ATOM 637 C CA . GLY A 1 75 ? -6.372 -4.123 -24.838 1.00 82.56 75 GLY A CA 1
ATOM 638 C C . GLY A 1 75 ? -6.455 -3.303 -23.547 1.00 82.56 75 GLY A C 1
ATOM 639 O O . GLY A 1 75 ? -5.661 -3.446 -22.615 1.00 82.56 75 GLY A O 1
ATOM 640 N N . ASP A 1 76 ? -7.455 -2.428 -23.500 1.00 80.19 76 ASP A N 1
ATOM 641 C CA . ASP A 1 76 ? -7.785 -1.541 -22.375 1.00 80.19 76 ASP A CA 1
ATOM 642 C C . ASP A 1 76 ? -8.660 -2.207 -21.300 1.00 80.19 76 ASP A C 1
ATOM 644 O O . ASP A 1 76 ? -8.847 -1.663 -20.217 1.00 80.19 76 ASP A O 1
ATOM 648 N N . SER A 1 77 ? -9.184 -3.400 -21.587 1.00 77.50 77 SER A N 1
ATOM 649 C CA . SER A 1 77 ? -10.063 -4.141 -20.677 1.00 77.50 77 SER A CA 1
ATOM 650 C C . SER A 1 77 ? -9.344 -4.860 -19.529 1.00 77.50 77 SER A C 1
ATOM 652 O O . SER A 1 77 ? -10.005 -5.329 -18.600 1.00 77.50 77 SER A O 1
ATOM 654 N N . MET A 1 78 ? -8.016 -4.990 -19.601 1.00 72.44 78 MET A N 1
ATOM 655 C CA . MET A 1 78 ? -7.209 -5.650 -18.575 1.00 72.44 78 MET A CA 1
ATOM 656 C C . MET A 1 78 ? -6.680 -4.613 -17.584 1.00 72.44 78 MET A C 1
ATOM 658 O O . MET A 1 78 ? -6.158 -3.575 -17.986 1.00 72.44 78 MET A O 1
ATOM 662 N N . GLU A 1 79 ? -6.778 -4.913 -16.290 1.00 72.12 79 GLU A N 1
ATOM 663 C CA . GLU A 1 79 ? -6.114 -4.122 -15.261 1.00 72.12 79 GLU A CA 1
ATOM 664 C C . GLU A 1 79 ? -4.684 -4.634 -15.048 1.00 72.12 79 GLU A C 1
ATOM 666 O O . GLU A 1 79 ? -4.472 -5.812 -14.746 1.00 72.12 79 GLU A O 1
ATOM 671 N N . TYR A 1 80 ? -3.705 -3.741 -15.186 1.00 74.75 80 TYR A N 1
ATOM 672 C CA . TYR A 1 80 ? -2.297 -4.046 -14.941 1.00 74.75 80 TYR A CA 1
ATOM 673 C C . TYR A 1 80 ? -1.898 -3.530 -13.564 1.00 74.75 80 TYR A C 1
ATOM 675 O O . TYR A 1 80 ? -2.146 -2.361 -13.246 1.00 74.75 80 TYR A O 1
ATOM 683 N N . LEU A 1 81 ? -1.262 -4.385 -12.762 1.00 76.62 81 LEU A N 1
ATOM 684 C CA . LEU A 1 81 ? -0.676 -3.961 -11.501 1.00 76.62 81 LEU A CA 1
ATOM 685 C C . LEU A 1 81 ? 0.812 -3.722 -11.690 1.00 76.62 81 LEU A C 1
ATOM 687 O O . LEU A 1 81 ? 1.567 -4.608 -12.077 1.00 76.62 81 LEU A O 1
ATOM 691 N N . TRP A 1 82 ? 1.234 -2.506 -11.384 1.00 79.44 82 TRP A N 1
ATOM 692 C CA . TRP A 1 82 ? 2.648 -2.196 -11.278 1.00 79.44 82 TRP A CA 1
ATOM 693 C C . TRP A 1 82 ? 3.079 -2.372 -9.832 1.00 79.44 82 TRP A C 1
ATOM 695 O O . TRP A 1 82 ? 2.673 -1.566 -9.003 1.00 79.44 82 TRP A O 1
ATOM 705 N N . LEU A 1 83 ? 3.872 -3.388 -9.508 1.00 79.94 83 LEU A N 1
ATOM 706 C CA . LEU A 1 83 ? 4.409 -3.578 -8.165 1.00 79.94 83 LEU A CA 1
ATOM 707 C C . LEU A 1 83 ? 5.826 -3.008 -8.095 1.00 79.94 83 LEU A C 1
ATOM 709 O O . LEU A 1 83 ? 6.677 -3.327 -8.915 1.00 79.94 83 LEU A O 1
ATOM 713 N N . THR A 1 84 ? 6.110 -2.172 -7.104 1.00 79.00 84 THR A N 1
ATOM 714 C CA . THR A 1 84 ? 7.477 -1.704 -6.849 1.00 79.00 84 THR A CA 1
ATOM 715 C C . THR A 1 84 ? 7.780 -1.691 -5.362 1.00 79.00 84 THR A C 1
ATOM 717 O O . THR A 1 84 ? 6.876 -1.505 -4.551 1.00 79.00 84 THR A O 1
ATOM 720 N N . SER A 1 85 ? 9.052 -1.835 -5.011 1.00 79.19 85 SER A N 1
ATOM 721 C CA . SER A 1 85 ? 9.570 -1.478 -3.684 1.00 79.19 85 SER A CA 1
ATOM 722 C C . SER A 1 85 ? 10.567 -0.315 -3.767 1.00 79.19 85 SER A C 1
ATOM 724 O O . SER A 1 85 ? 11.158 0.091 -2.765 1.00 79.19 85 SER A O 1
ATOM 726 N N . ASP A 1 86 ? 10.760 0.232 -4.970 1.00 75.94 86 ASP A N 1
ATOM 727 C CA . ASP A 1 86 ? 11.639 1.360 -5.232 1.00 75.94 86 ASP A CA 1
ATOM 728 C C . ASP A 1 86 ? 10.959 2.671 -4.827 1.00 75.94 86 ASP A C 1
ATOM 730 O O . ASP A 1 86 ? 9.993 3.114 -5.448 1.00 75.94 86 ASP A O 1
ATOM 734 N N . CYS A 1 87 ? 11.484 3.274 -3.763 1.00 76.94 87 CYS A N 1
ATOM 735 C CA . CYS A 1 87 ? 11.049 4.570 -3.247 1.00 76.94 87 CYS A CA 1
ATOM 736 C C . CYS A 1 87 ? 11.940 5.728 -3.742 1.00 76.94 87 CYS A C 1
ATOM 738 O O . CYS A 1 87 ? 11.782 6.858 -3.288 1.00 76.94 87 CYS A O 1
ATOM 740 N N . MET A 1 88 ? 12.907 5.455 -4.625 1.00 73.50 88 MET A N 1
ATOM 741 C CA . MET A 1 88 ? 13.821 6.453 -5.191 1.00 73.50 88 MET A CA 1
ATOM 742 C C . MET A 1 88 ? 13.343 6.945 -6.554 1.00 73.50 88 MET A C 1
ATOM 744 O O . MET A 1 88 ? 13.515 8.119 -6.877 1.00 73.50 88 MET A O 1
ATOM 748 N N . ASN A 1 89 ? 12.731 6.059 -7.343 1.00 71.19 89 ASN A N 1
ATOM 749 C CA . ASN A 1 89 ? 12.230 6.386 -8.671 1.00 71.19 89 ASN A CA 1
ATOM 750 C C . ASN A 1 89 ? 10.694 6.446 -8.665 1.00 71.19 89 ASN A C 1
ATOM 752 O O . ASN A 1 89 ? 10.045 5.422 -8.436 1.00 71.19 89 ASN A O 1
ATOM 756 N N . PRO A 1 90 ? 10.085 7.620 -8.915 1.00 67.62 90 PRO A N 1
ATOM 757 C CA . PRO A 1 90 ? 8.635 7.733 -8.986 1.00 67.62 90 PRO A CA 1
ATOM 758 C C . PRO A 1 90 ? 8.096 6.932 -10.173 1.00 67.62 90 PRO A C 1
ATOM 760 O O . PRO A 1 90 ? 8.707 6.866 -11.244 1.00 67.62 90 PRO A O 1
ATOM 763 N N . ILE A 1 91 ? 6.920 6.333 -9.994 1.00 69.94 91 ILE A N 1
ATOM 764 C CA . ILE A 1 91 ? 6.283 5.559 -11.060 1.00 69.94 91 ILE A CA 1
ATOM 765 C C . ILE A 1 91 ? 5.749 6.530 -12.119 1.00 69.94 91 ILE A C 1
ATOM 767 O O . ILE A 1 91 ? 4.985 7.440 -11.775 1.00 69.94 91 ILE A O 1
ATOM 771 N N . PRO A 1 92 ? 6.092 6.346 -13.408 1.00 72.38 92 PRO A N 1
ATOM 772 C CA . PRO A 1 92 ? 5.539 7.179 -14.462 1.00 72.38 92 PRO A CA 1
ATOM 773 C C . PRO A 1 92 ? 4.014 7.047 -14.512 1.00 72.38 92 PRO A C 1
ATOM 775 O O . PRO A 1 92 ? 3.460 5.953 -14.421 1.00 72.38 92 PRO A O 1
ATOM 778 N N . GLN A 1 93 ? 3.325 8.173 -14.691 1.00 74.81 93 GLN A N 1
ATOM 779 C CA . GLN A 1 93 ? 1.873 8.187 -14.843 1.00 74.81 93 GLN A CA 1
ATOM 780 C C . GLN A 1 93 ? 1.491 7.622 -16.214 1.00 74.81 93 GLN A C 1
ATOM 782 O O . GLN A 1 93 ? 1.738 8.244 -17.249 1.00 74.81 93 GLN A O 1
ATOM 787 N N . LEU A 1 94 ? 0.899 6.430 -16.215 1.00 76.50 94 LEU A N 1
ATOM 788 C CA . LEU A 1 94 ? 0.495 5.699 -17.412 1.00 76.50 94 LEU A CA 1
ATOM 789 C C . LEU A 1 94 ? -0.991 5.341 -17.327 1.00 76.50 94 LEU A C 1
ATOM 791 O O . LEU A 1 94 ? -1.521 5.087 -16.246 1.00 76.50 94 LEU A O 1
ATOM 795 N N . GLN A 1 95 ? -1.681 5.351 -18.467 1.00 75.00 95 GLN A N 1
ATOM 796 C CA . GLN A 1 95 ? -3.104 5.008 -18.523 1.00 75.00 95 GLN A CA 1
ATOM 797 C C . GLN A 1 95 ? -3.305 3.515 -18.251 1.00 75.00 95 GLN A C 1
ATOM 799 O O . GLN A 1 95 ? -2.440 2.711 -18.565 1.00 75.00 95 GLN A O 1
ATOM 804 N N . ASN A 1 96 ? -4.451 3.126 -17.691 1.00 73.19 96 ASN A N 1
ATOM 805 C CA . ASN A 1 96 ? -4.805 1.723 -17.423 1.00 73.19 96 ASN A CA 1
ATOM 806 C C . ASN A 1 96 ? -3.828 0.954 -16.506 1.00 73.19 96 ASN A C 1
ATOM 808 O O . ASN A 1 96 ? -3.952 -0.261 -16.383 1.00 73.19 96 ASN A O 1
ATOM 812 N N . ILE A 1 97 ? -2.884 1.629 -15.840 1.00 75.81 97 ILE A N 1
ATOM 813 C CA . ILE A 1 97 ? -2.034 1.031 -14.806 1.00 75.81 97 ILE A CA 1
ATOM 814 C C . ILE A 1 97 ? -2.547 1.442 -13.430 1.00 75.81 97 ILE A C 1
ATOM 816 O O . ILE A 1 97 ? -2.730 2.624 -13.141 1.00 75.81 97 ILE A O 1
ATOM 820 N N . SER A 1 98 ? -2.697 0.444 -12.569 1.00 82.06 98 SER A N 1
ATOM 821 C CA . SER A 1 98 ? -2.916 0.615 -11.143 1.00 82.06 98 SER A CA 1
ATOM 822 C C . SER A 1 98 ? -1.619 0.302 -10.403 1.00 82.06 98 SER A C 1
ATOM 824 O O . SER A 1 98 ? -1.143 -0.833 -10.403 1.00 82.06 98 SER A O 1
ATOM 826 N N . SER A 1 99 ? -1.028 1.301 -9.753 1.00 85.44 99 SER A N 1
ATOM 827 C CA . SER A 1 99 ? 0.246 1.121 -9.052 1.00 85.44 99 SER A CA 1
ATOM 828 C C . SER A 1 99 ? 0.058 0.538 -7.654 1.00 85.44 99 SER A C 1
ATOM 830 O O . SER A 1 99 ? -0.787 0.988 -6.882 1.00 85.44 99 SER A O 1
ATOM 832 N N . CYS A 1 100 ? 0.892 -0.431 -7.306 1.00 87.88 100 CYS A N 1
ATOM 833 C CA . CYS A 1 100 ? 1.066 -0.985 -5.976 1.00 87.88 100 CYS A CA 1
ATOM 834 C C . CYS A 1 100 ? 2.502 -0.732 -5.509 1.00 87.88 100 CYS A C 1
ATOM 836 O O . CYS A 1 100 ? 3.450 -0.911 -6.271 1.00 87.88 100 CYS A O 1
ATOM 838 N N . ILE A 1 101 ? 2.680 -0.369 -4.244 1.00 87.94 101 ILE A N 1
ATOM 839 C CA . ILE A 1 101 ? 4.015 -0.236 -3.656 1.00 87.94 101 ILE A CA 1
ATOM 840 C C . ILE A 1 101 ? 4.145 -1.050 -2.382 1.00 87.94 101 ILE A C 1
ATOM 842 O O . ILE A 1 101 ? 3.217 -1.112 -1.577 1.00 87.94 101 ILE A O 1
ATOM 846 N N . ARG A 1 102 ? 5.319 -1.648 -2.202 1.00 87.50 102 ARG A N 1
ATOM 847 C CA . ARG A 1 102 ? 5.740 -2.327 -0.988 1.00 87.50 102 ARG A CA 1
ATOM 848 C C . ARG A 1 102 ? 6.927 -1.592 -0.374 1.00 87.50 102 ARG A C 1
ATOM 850 O O . ARG A 1 102 ? 8.046 -1.658 -0.860 1.00 87.50 102 ARG A O 1
ATOM 857 N N . VAL A 1 103 ? 6.687 -0.903 0.732 1.00 85.81 103 VAL A N 1
ATOM 858 C CA . VAL A 1 103 ? 7.716 -0.201 1.503 1.00 85.81 103 VAL A CA 1
ATOM 859 C C . VAL A 1 103 ? 8.041 -1.043 2.728 1.00 85.81 103 VAL A C 1
ATOM 861 O O . VAL A 1 103 ? 7.404 -0.905 3.773 1.00 85.81 103 VAL A O 1
ATOM 864 N N . TRP A 1 104 ? 8.991 -1.967 2.592 1.00 82.00 104 TRP A N 1
ATOM 865 C CA . TRP A 1 104 ? 9.409 -2.864 3.672 1.00 82.00 104 TRP A CA 1
ATOM 866 C C . TRP A 1 104 ? 10.845 -2.597 4.094 1.00 82.00 104 TRP A C 1
ATOM 868 O O . TRP A 1 104 ? 11.729 -2.440 3.255 1.00 82.00 104 TRP A O 1
ATOM 878 N N . HIS A 1 105 ? 11.083 -2.587 5.407 1.00 70.81 105 HIS A N 1
ATOM 879 C CA . HIS A 1 105 ? 12.419 -2.453 5.999 1.00 70.81 105 HIS A CA 1
ATOM 880 C C . HIS A 1 105 ? 13.198 -1.211 5.528 1.00 70.81 105 HIS A C 1
ATOM 882 O O . HIS A 1 105 ? 14.427 -1.170 5.620 1.00 70.81 105 HIS A O 1
ATOM 888 N N . VAL A 1 106 ? 12.490 -0.190 5.038 1.00 70.12 106 VAL A N 1
ATOM 889 C CA . VAL A 1 106 ? 13.082 1.085 4.641 1.00 70.12 106 VAL A CA 1
ATOM 890 C C . VAL A 1 106 ? 13.421 1.869 5.900 1.00 70.12 106 VAL A C 1
ATOM 892 O O . VAL A 1 106 ? 12.581 2.032 6.786 1.00 70.12 106 VAL A O 1
ATOM 895 N N . ASN A 1 107 ? 14.660 2.357 5.985 1.00 70.12 107 ASN A N 1
ATOM 896 C CA . ASN A 1 107 ? 15.010 3.347 6.991 1.00 70.12 107 ASN A CA 1
ATOM 897 C C . ASN A 1 107 ? 14.469 4.712 6.521 1.00 70.12 107 ASN A C 1
ATOM 899 O O . ASN A 1 107 ? 14.983 5.225 5.523 1.00 70.12 107 ASN A O 1
ATOM 903 N N . PRO A 1 108 ? 13.472 5.310 7.200 1.00 67.94 108 PRO A N 1
ATOM 904 C CA . PRO A 1 108 ? 12.911 6.599 6.795 1.00 67.94 108 PRO A CA 1
ATOM 905 C C . PRO A 1 108 ? 13.949 7.733 6.806 1.00 67.94 108 PRO A C 1
ATOM 907 O O . PRO A 1 108 ? 13.779 8.708 6.092 1.00 67.94 108 PRO A O 1
ATOM 910 N N . ASP A 1 109 ? 15.068 7.590 7.527 1.00 71.50 109 ASP A N 1
ATOM 911 C CA . ASP A 1 109 ? 16.159 8.577 7.495 1.00 71.50 109 ASP A CA 1
ATOM 912 C C . ASP A 1 109 ? 16.988 8.507 6.196 1.00 71.50 109 ASP A C 1
ATOM 914 O O . ASP A 1 109 ? 17.757 9.416 5.888 1.00 71.50 109 ASP A O 1
ATOM 918 N N . SER A 1 110 ? 16.879 7.405 5.447 1.00 7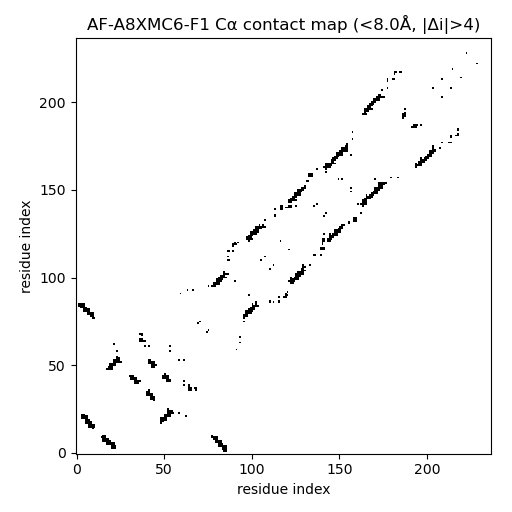5.75 110 SER A N 1
ATOM 919 C CA . SER A 1 110 ? 17.641 7.178 4.210 1.00 75.75 110 SER A CA 1
ATOM 920 C C . SER A 1 110 ? 16.881 7.545 2.938 1.00 75.75 110 SER A C 1
ATOM 922 O O . SER A 1 110 ? 17.504 7.668 1.885 1.00 75.75 110 SER A O 1
ATOM 924 N N . ILE A 1 111 ? 15.558 7.708 3.026 1.00 79.69 111 ILE A N 1
ATOM 925 C CA . ILE A 1 111 ? 14.678 8.002 1.893 1.00 79.69 111 ILE A CA 1
ATOM 926 C C . ILE A 1 111 ? 13.625 9.010 2.337 1.00 79.69 111 ILE A C 1
ATOM 928 O O . ILE A 1 111 ? 12.903 8.772 3.302 1.00 79.69 111 ILE A O 1
ATOM 932 N N . ASP A 1 112 ? 13.488 10.100 1.585 1.00 86.06 112 ASP A N 1
ATOM 933 C CA . ASP A 1 112 ? 12.411 11.068 1.781 1.00 86.06 112 ASP A CA 1
ATOM 934 C C . ASP A 1 112 ? 11.081 10.507 1.244 1.00 86.06 112 ASP A C 1
ATOM 936 O O . ASP A 1 112 ? 10.678 10.751 0.103 1.00 86.06 112 ASP A O 1
ATOM 940 N N . LEU A 1 113 ? 10.422 9.693 2.075 1.00 87.12 113 LEU A N 1
ATOM 941 C CA . LEU A 1 113 ? 9.142 9.061 1.749 1.00 87.12 113 LEU A CA 1
ATOM 942 C C . LEU A 1 113 ? 8.032 10.093 1.512 1.00 87.12 113 LEU A C 1
ATOM 944 O O . LEU A 1 113 ? 7.167 9.863 0.670 1.00 87.12 113 LEU A O 1
ATOM 948 N N . GLU A 1 114 ? 8.055 11.230 2.213 1.00 88.31 114 GLU A N 1
ATOM 949 C CA . GLU A 1 114 ? 7.060 12.290 2.017 1.00 88.31 114 GLU A CA 1
ATOM 950 C C . GLU A 1 114 ? 7.184 12.891 0.616 1.00 88.31 114 GLU A C 1
ATOM 952 O O . GLU A 1 114 ? 6.186 13.005 -0.099 1.00 88.31 114 GLU A O 1
ATOM 957 N N . ASN A 1 115 ? 8.406 13.214 0.182 1.00 88.12 115 ASN A N 1
ATOM 958 C CA . ASN A 1 115 ? 8.647 13.694 -1.176 1.00 88.12 115 ASN A CA 1
ATOM 959 C C . ASN A 1 115 ? 8.293 12.630 -2.231 1.00 88.12 115 ASN A C 1
ATOM 961 O O . ASN A 1 115 ? 7.690 12.951 -3.259 1.00 88.12 115 ASN A O 1
ATOM 965 N N . PHE A 1 116 ? 8.605 11.355 -1.976 1.00 87.94 116 PHE A N 1
ATOM 966 C CA . PHE A 1 116 ? 8.232 10.256 -2.870 1.00 87.94 116 PHE A CA 1
ATOM 967 C C . PHE A 1 116 ? 6.711 10.154 -3.058 1.00 87.94 116 PHE A C 1
ATOM 969 O O . PHE A 1 116 ? 6.229 10.140 -4.194 1.00 87.94 116 PHE A O 1
ATOM 976 N N . PHE A 1 117 ? 5.936 10.122 -1.970 1.00 89.12 117 PHE A N 1
ATOM 977 C CA . PHE A 1 117 ? 4.477 10.045 -2.066 1.00 89.12 117 PHE A CA 1
ATOM 978 C C . PHE A 1 117 ? 3.877 11.328 -2.646 1.00 89.12 117 PHE A C 1
ATOM 980 O O . PHE A 1 117 ? 2.952 11.250 -3.447 1.00 89.12 117 PHE A O 1
ATOM 987 N N . SER A 1 118 ? 4.432 12.499 -2.333 1.00 86.31 118 SER A N 1
ATOM 988 C CA . SER A 1 118 ? 3.960 13.778 -2.883 1.00 86.31 118 SER A CA 1
ATOM 989 C C . SER A 1 118 ? 4.152 13.891 -4.400 1.00 86.31 118 SER A C 1
ATOM 991 O O . SER A 1 118 ? 3.360 14.546 -5.077 1.00 86.31 118 SER A O 1
ATOM 993 N N . THR A 1 119 ? 5.191 13.256 -4.949 1.00 84.94 119 THR A N 1
ATOM 994 C CA . THR A 1 119 ? 5.509 13.290 -6.391 1.00 84.94 119 THR A CA 1
ATOM 995 C C . THR A 1 119 ? 4.918 12.118 -7.174 1.00 84.94 119 THR A C 1
ATOM 997 O O . THR A 1 119 ? 4.723 12.222 -8.387 1.00 84.94 119 THR A O 1
ATOM 1000 N N . SER A 1 120 ? 4.597 11.016 -6.498 1.00 85.31 120 SER A N 1
ATOM 1001 C CA . SER A 1 120 ? 3.968 9.842 -7.103 1.00 85.31 120 SER A CA 1
ATOM 1002 C C . SER A 1 120 ? 2.452 10.017 -7.234 1.00 85.31 120 SER A C 1
ATOM 1004 O O . SER A 1 120 ? 1.833 10.647 -6.378 1.00 85.31 120 SER A O 1
ATOM 1006 N N . PRO A 1 121 ? 1.809 9.444 -8.268 1.00 85.81 121 PRO A N 1
ATOM 1007 C CA . PRO A 1 121 ? 0.351 9.375 -8.316 1.00 85.81 121 PRO A CA 1
ATOM 1008 C C . PRO A 1 121 ? -0.206 8.538 -7.145 1.00 85.81 121 PRO A C 1
ATOM 1010 O O . PRO A 1 121 ? 0.510 7.687 -6.611 1.00 85.81 121 PRO A O 1
ATOM 1013 N N . PRO A 1 122 ? -1.487 8.716 -6.766 1.00 88.44 122 PRO A N 1
ATOM 1014 C CA . PRO A 1 122 ? -2.134 7.857 -5.780 1.00 88.44 122 PRO A CA 1
ATOM 1015 C C . PRO A 1 122 ? -2.038 6.376 -6.159 1.00 88.44 122 PRO A C 1
ATOM 1017 O O . PRO A 1 122 ? -2.312 5.984 -7.295 1.00 88.44 122 PRO A O 1
ATOM 1020 N N . PHE A 1 123 ? -1.658 5.552 -5.188 1.00 90.19 123 PHE A N 1
ATOM 1021 C CA . PHE A 1 123 ? -1.499 4.115 -5.379 1.00 90.19 123 PHE A CA 1
ATOM 1022 C C . PHE A 1 123 ? -2.833 3.386 -5.226 1.00 90.19 123 PHE A C 1
ATOM 1024 O O . PHE A 1 123 ? -3.661 3.723 -4.384 1.00 90.19 123 PHE A O 1
ATOM 1031 N N . LYS A 1 124 ? -3.023 2.301 -5.974 1.00 91.81 124 LYS A N 1
ATOM 1032 C CA . LYS A 1 124 ? -4.121 1.370 -5.713 1.00 91.81 124 LYS A CA 1
ATOM 1033 C C . LYS A 1 124 ? -3.915 0.639 -4.386 1.00 91.81 124 LYS A C 1
ATOM 1035 O O . LYS A 1 124 ? -4.853 0.481 -3.610 1.00 91.81 124 LYS A O 1
ATOM 1040 N N . LYS A 1 125 ? -2.683 0.207 -4.107 1.00 92.31 125 LYS A N 1
ATOM 1041 C CA . LYS A 1 125 ? -2.343 -0.484 -2.860 1.00 92.31 125 LYS A CA 1
ATOM 1042 C C . LYS A 1 125 ? -0.984 -0.049 -2.328 1.00 92.31 125 LYS A C 1
ATOM 1044 O O . LYS A 1 125 ? -0.016 0.004 -3.081 1.00 92.31 125 LYS A O 1
ATOM 1049 N N . ILE A 1 126 ? -0.905 0.180 -1.024 1.00 93.06 126 ILE A N 1
ATOM 1050 C CA . ILE A 1 126 ? 0.352 0.394 -0.307 1.00 93.06 126 ILE A CA 1
ATOM 1051 C C . ILE A 1 126 ? 0.510 -0.716 0.734 1.00 93.06 126 ILE A C 1
ATOM 1053 O O . ILE A 1 126 ? -0.350 -0.891 1.590 1.00 93.06 126 ILE A O 1
ATOM 1057 N N . GLU A 1 127 ? 1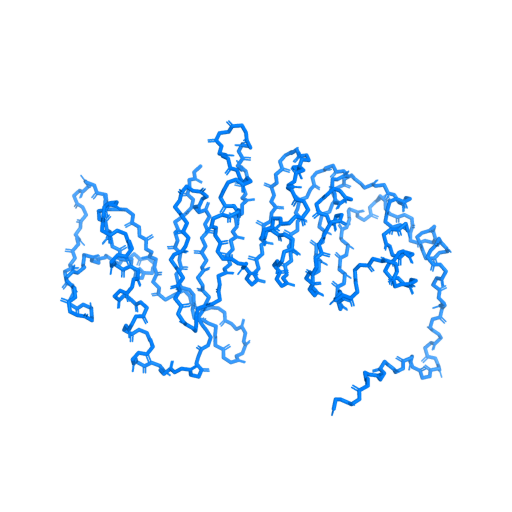.605 -1.465 0.670 1.00 91.94 127 GLU A N 1
ATOM 1058 C CA . GLU A 1 127 ? 2.054 -2.376 1.725 1.00 91.94 127 GLU A CA 1
ATOM 1059 C C . GLU A 1 127 ? 3.184 -1.691 2.495 1.00 91.94 127 GLU A C 1
ATOM 1061 O O . GLU A 1 127 ? 4.250 -1.433 1.944 1.00 91.94 127 GLU A O 1
ATOM 1066 N N . PHE A 1 128 ? 2.950 -1.361 3.761 1.00 88.81 128 PHE A N 1
ATOM 1067 C CA . PHE A 1 128 ? 3.778 -0.435 4.524 1.00 88.81 128 PHE A CA 1
ATOM 1068 C C . PHE A 1 128 ? 4.267 -1.070 5.830 1.00 88.81 128 PHE A C 1
ATOM 1070 O O . PHE A 1 128 ? 3.498 -1.261 6.776 1.00 88.81 128 PHE A O 1
ATOM 1077 N N . ASN A 1 129 ? 5.558 -1.396 5.884 1.00 85.12 129 ASN A N 1
ATOM 1078 C CA . ASN A 1 129 ? 6.237 -1.926 7.063 1.00 85.12 129 ASN A CA 1
ATOM 1079 C C . ASN A 1 129 ? 7.461 -1.059 7.373 1.00 85.12 129 ASN A C 1
ATOM 1081 O O . ASN A 1 129 ? 8.553 -1.254 6.826 1.00 85.12 129 ASN A O 1
ATOM 1085 N N . VAL A 1 130 ? 7.251 -0.093 8.263 1.00 69.38 130 VAL A N 1
ATOM 1086 C CA . VAL A 1 130 ? 8.290 0.797 8.780 1.00 69.38 130 VAL A CA 1
ATOM 1087 C C . VAL A 1 130 ? 8.445 0.599 10.281 1.00 69.38 130 VAL A C 1
ATOM 1089 O O . VAL A 1 130 ? 7.477 0.444 11.024 1.00 69.38 130 VAL A O 1
ATOM 1092 N N . PHE A 1 131 ? 9.692 0.645 10.743 1.00 66.62 131 PHE A N 1
ATOM 1093 C CA . PHE A 1 131 ? 10.037 0.426 12.150 1.00 66.62 131 PHE A CA 1
ATOM 1094 C C . PHE A 1 131 ? 9.599 1.563 13.084 1.00 66.62 131 PHE A C 1
ATOM 1096 O O . PHE A 1 131 ? 9.660 1.409 14.304 1.00 66.62 131 PHE A O 1
ATOM 1103 N N . ARG A 1 132 ? 9.205 2.721 12.540 1.00 68.50 132 ARG A N 1
ATOM 1104 C CA . ARG A 1 132 ? 8.843 3.917 13.308 1.00 68.50 132 ARG A CA 1
ATOM 1105 C C . ARG A 1 132 ? 7.597 4.593 12.736 1.00 68.50 132 ARG A C 1
ATOM 1107 O O . ARG A 1 132 ? 7.348 4.467 11.536 1.00 68.50 132 ARG A O 1
ATOM 1114 N N . PRO A 1 133 ? 6.842 5.331 13.571 1.00 67.00 133 PRO A N 1
ATOM 1115 C CA . PRO A 1 133 ? 5.777 6.200 13.087 1.00 67.00 133 PRO A CA 1
ATOM 1116 C C . PRO A 1 133 ? 6.312 7.132 11.999 1.00 67.00 133 PRO A C 1
ATOM 1118 O O . PRO A 1 133 ? 7.379 7.723 12.160 1.00 67.00 133 PRO A O 1
ATOM 1121 N N . THR A 1 134 ? 5.579 7.238 10.896 1.00 72.56 134 THR A N 1
ATOM 1122 C CA . THR A 1 134 ? 5.845 8.225 9.848 1.00 72.56 134 THR A CA 1
ATOM 1123 C C . THR A 1 134 ? 4.633 9.139 9.792 1.00 72.56 134 THR A C 1
ATOM 1125 O O . THR A 1 134 ? 3.519 8.655 9.595 1.00 72.56 134 THR A O 1
ATOM 1128 N N . ASP A 1 135 ? 4.846 10.431 10.023 1.00 78.62 135 ASP A N 1
ATOM 1129 C CA . ASP A 1 135 ? 3.804 11.446 9.897 1.00 78.62 135 ASP A CA 1
ATOM 1130 C C . ASP A 1 135 ? 3.982 12.128 8.542 1.00 78.62 135 ASP A C 1
ATOM 1132 O O . ASP A 1 135 ? 4.877 12.953 8.354 1.00 78.62 135 ASP A O 1
ATOM 1136 N N . PHE A 1 136 ? 3.144 11.732 7.588 1.00 87.75 136 PHE A N 1
ATOM 1137 C CA . PHE A 1 136 ? 3.054 12.368 6.280 1.00 87.75 136 PHE A CA 1
ATOM 1138 C C . PHE A 1 136 ? 2.172 13.615 6.357 1.00 87.75 136 PHE A C 1
ATOM 1140 O O . PHE A 1 136 ? 1.346 13.752 7.270 1.00 87.75 136 PHE A O 1
ATOM 1147 N N . SER A 1 137 ? 2.309 14.533 5.397 1.00 90.00 137 SER A N 1
ATOM 1148 C CA . SER A 1 137 ? 1.381 15.664 5.334 1.00 90.00 137 SER A CA 1
ATOM 1149 C C . SER A 1 137 ? -0.056 15.160 5.110 1.00 90.00 137 SER A C 1
ATOM 1151 O O . SER A 1 137 ? -0.252 14.163 4.410 1.00 90.00 137 SER A O 1
ATOM 1153 N N . PRO A 1 138 ? -1.091 15.819 5.666 1.00 90.50 138 PRO A N 1
ATOM 1154 C CA . PRO A 1 138 ? -2.481 15.383 5.487 1.00 90.50 138 PRO A CA 1
ATOM 1155 C C . PRO A 1 138 ? -2.921 15.263 4.019 1.00 90.50 138 PRO A C 1
ATOM 1157 O O . PRO A 1 138 ? -3.815 14.477 3.711 1.00 90.50 138 PRO A O 1
ATOM 1160 N N . ASP A 1 139 ? -2.272 16.018 3.129 1.00 90.19 139 ASP A N 1
ATOM 1161 C CA . ASP A 1 139 ? -2.543 16.053 1.691 1.00 90.19 139 ASP A CA 1
ATOM 1162 C C . ASP A 1 139 ? -1.680 15.056 0.889 1.00 90.19 139 ASP A C 1
ATOM 1164 O O . ASP A 1 139 ? -1.802 14.976 -0.333 1.00 90.19 139 ASP A O 1
ATOM 1168 N N . SER A 1 140 ? -0.821 14.277 1.556 1.00 91.19 140 SER A N 1
ATOM 1169 C CA . SER A 1 140 ? 0.052 13.284 0.925 1.00 91.19 140 SER A CA 1
ATOM 1170 C C . SER A 1 140 ? -0.748 12.228 0.157 1.00 91.19 140 SER A C 1
ATOM 1172 O O . SER A 1 140 ? -1.740 11.678 0.655 1.00 91.19 140 SER A O 1
ATOM 1174 N N . ASN A 1 141 ? -0.273 11.860 -1.041 1.00 91.88 141 ASN A N 1
ATOM 1175 C CA . ASN A 1 141 ? -0.915 10.815 -1.848 1.00 91.88 141 ASN A CA 1
ATOM 1176 C C . ASN A 1 141 ? -0.857 9.430 -1.189 1.00 91.88 141 ASN A C 1
ATOM 1178 O O . ASN A 1 141 ? -1.603 8.543 -1.604 1.00 91.88 141 ASN A O 1
ATOM 1182 N N . PHE A 1 142 ? -0.045 9.249 -0.138 1.00 92.50 142 PHE A N 1
ATOM 1183 C CA . PHE A 1 142 ? -0.113 8.071 0.728 1.00 92.50 142 PHE A CA 1
ATOM 1184 C C . PHE A 1 142 ? -1.544 7.843 1.238 1.00 92.50 142 PHE A C 1
ATOM 1186 O O . PHE A 1 142 ? -2.096 6.749 1.123 1.00 92.50 142 PHE A O 1
ATOM 1193 N N . TYR A 1 143 ? -2.184 8.900 1.744 1.00 93.56 143 TYR A N 1
ATOM 1194 C CA . TYR A 1 143 ? -3.526 8.822 2.319 1.00 93.56 143 TYR A CA 1
ATOM 1195 C C . TYR A 1 143 ? -4.632 8.699 1.268 1.00 93.56 143 TYR A C 1
ATOM 1197 O O . TYR A 1 143 ? -5.761 8.351 1.614 1.00 93.56 143 TYR A O 1
ATOM 1205 N N . GLN A 1 144 ? -4.319 8.958 -0.003 1.00 93.75 144 GLN A N 1
ATOM 1206 C CA . GLN A 1 144 ? -5.249 8.831 -1.127 1.00 93.75 144 GLN A CA 1
ATOM 1207 C C . GLN A 1 144 ? -5.257 7.427 -1.741 1.00 93.75 144 GLN A C 1
ATOM 1209 O O . GLN A 1 144 ? -6.014 7.183 -2.682 1.00 93.75 144 GLN A O 1
ATOM 1214 N N . ALA A 1 145 ? -4.427 6.509 -1.236 1.00 94.56 145 ALA A N 1
ATOM 1215 C CA . ALA A 1 145 ? -4.397 5.151 -1.747 1.00 94.56 145 ALA A CA 1
ATOM 1216 C C . ALA A 1 145 ? -5.736 4.430 -1.539 1.00 94.56 145 ALA A C 1
ATOM 1218 O O . ALA A 1 145 ? -6.395 4.613 -0.517 1.00 94.56 145 ALA A O 1
ATOM 1219 N N . GLU A 1 146 ? -6.142 3.581 -2.487 1.00 95.50 146 GLU A N 1
ATOM 1220 C CA . GLU A 1 146 ? -7.408 2.842 -2.357 1.00 95.50 146 GLU A CA 1
ATOM 1221 C C . GLU A 1 146 ? -7.349 1.815 -1.215 1.00 95.50 146 GLU A C 1
ATOM 1223 O O . GLU A 1 146 ? -8.318 1.659 -0.464 1.00 95.50 146 GLU A O 1
ATOM 1228 N N . SER A 1 147 ? -6.205 1.149 -1.058 1.00 95.62 147 SER A N 1
ATOM 1229 C CA . SER A 1 147 ? -5.962 0.155 -0.019 1.00 95.62 147 SER A CA 1
ATOM 1230 C C . SER A 1 147 ? -4.613 0.362 0.664 1.00 95.62 147 SER A C 1
ATOM 1232 O O . SER A 1 147 ? -3.599 0.598 0.003 1.00 95.62 147 SER A O 1
ATOM 1234 N N . VAL A 1 148 ? -4.587 0.205 1.987 1.00 94.81 148 VAL A N 1
ATOM 1235 C CA . VAL A 1 148 ? -3.354 0.134 2.774 1.00 94.81 148 VAL A CA 1
ATOM 1236 C C . VAL A 1 148 ? -3.299 -1.170 3.563 1.00 94.81 148 VAL A C 1
ATOM 1238 O O . VAL A 1 148 ? -4.276 -1.586 4.183 1.00 94.81 148 VAL A O 1
ATOM 1241 N N . VAL A 1 149 ? -2.139 -1.815 3.536 1.00 93.94 149 VAL A N 1
ATOM 1242 C CA . VAL A 1 149 ? -1.767 -2.916 4.422 1.00 93.94 149 VAL A CA 1
ATOM 1243 C C . VAL A 1 149 ? -0.587 -2.429 5.236 1.00 93.94 149 VAL A C 1
ATOM 1245 O O . VAL A 1 149 ? 0.421 -2.032 4.656 1.00 93.94 149 VAL A O 1
ATOM 1248 N N . THR A 1 150 ? -0.682 -2.448 6.557 1.00 91.19 150 THR A N 1
ATOM 1249 C CA . THR A 1 150 ? 0.428 -2.055 7.421 1.00 91.19 150 THR A CA 1
ATOM 1250 C C . THR A 1 150 ? 0.780 -3.166 8.389 1.00 91.19 150 THR A C 1
ATOM 1252 O O . THR A 1 150 ? -0.093 -3.724 9.045 1.00 91.19 150 THR A O 1
ATOM 1255 N N . VAL A 1 151 ? 2.072 -3.482 8.452 1.00 88.88 151 VAL A N 1
ATOM 1256 C CA . VAL A 1 151 ? 2.628 -4.466 9.381 1.00 88.88 151 VAL A CA 1
ATOM 125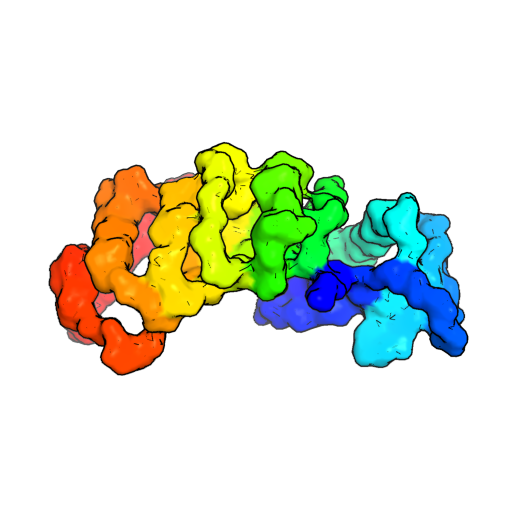7 C C . VAL A 1 151 ? 3.476 -3.710 10.386 1.00 88.88 151 VAL A C 1
ATOM 1259 O O . VAL A 1 151 ? 4.400 -2.990 10.001 1.00 88.88 151 VAL A O 1
ATOM 1262 N N . GLN A 1 152 ? 3.140 -3.836 11.664 1.00 84.88 152 GLN A N 1
ATOM 1263 C CA . GLN A 1 152 ? 3.664 -2.978 12.714 1.00 84.88 152 GLN A CA 1
ATOM 1264 C C . GLN A 1 152 ? 4.033 -3.788 13.948 1.00 84.88 152 GLN A C 1
ATOM 1266 O O . GLN A 1 152 ? 3.239 -4.561 14.478 1.00 84.88 152 GLN A O 1
ATOM 1271 N N . HIS A 1 153 ? 5.240 -3.562 14.456 1.00 84.44 153 HIS A N 1
ATOM 1272 C CA . HIS A 1 153 ? 5.637 -4.139 15.735 1.00 84.44 153 HIS A CA 1
ATOM 1273 C C . HIS A 1 153 ? 5.008 -3.374 16.911 1.00 84.44 153 HIS A C 1
ATOM 1275 O O . HIS A 1 153 ? 4.597 -3.980 17.889 1.00 84.44 153 HIS A O 1
ATOM 1281 N N . HIS A 1 154 ? 4.895 -2.048 16.806 1.00 84.00 154 HIS A N 1
ATOM 1282 C CA . HIS A 1 154 ? 4.318 -1.174 17.831 1.00 84.00 154 HIS A CA 1
ATOM 1283 C C . HIS A 1 154 ? 3.020 -0.525 17.348 1.00 84.00 154 HIS A C 1
ATOM 1285 O O . HIS A 1 154 ? 2.751 -0.489 16.151 1.00 84.00 154 HIS A O 1
ATOM 1291 N N . ASN A 1 155 ? 2.265 0.055 18.278 1.00 85.44 155 ASN A N 1
ATOM 1292 C CA . ASN A 1 155 ? 0.996 0.729 18.032 1.00 85.44 155 ASN A CA 1
ATOM 1293 C C . ASN A 1 155 ? 1.182 2.045 17.249 1.00 85.44 155 ASN A C 1
ATOM 1295 O O . ASN A 1 155 ? 1.182 3.132 17.826 1.00 85.44 155 ASN A O 1
ATOM 1299 N N . THR A 1 156 ? 1.398 1.952 15.935 1.00 86.88 156 THR A N 1
ATOM 1300 C CA . THR A 1 156 ? 1.650 3.104 15.050 1.00 86.88 156 THR A CA 1
ATOM 1301 C C . THR A 1 156 ? 0.529 3.336 14.036 1.00 86.88 156 THR A C 1
ATOM 1303 O O . THR A 1 156 ? 0.498 4.376 13.374 1.00 86.88 156 THR A O 1
ATOM 1306 N N . PHE A 1 157 ? -0.442 2.422 13.947 1.00 88.19 157 PHE A N 1
ATOM 1307 C CA . PHE A 1 157 ? -1.592 2.532 13.054 1.00 88.19 157 PHE A CA 1
ATOM 1308 C C . PHE A 1 157 ? -2.413 3.809 13.251 1.00 88.19 157 PHE A C 1
ATOM 1310 O O . PHE A 1 157 ? -2.910 4.295 12.235 1.00 88.19 157 PHE A O 1
ATOM 1317 N N . PRO A 1 158 ? -2.546 4.413 14.455 1.00 89.69 158 PRO A N 1
ATOM 1318 C CA . PRO A 1 158 ? -3.298 5.656 14.575 1.00 89.69 158 PRO A CA 1
ATOM 1319 C C . PRO A 1 158 ? -2.685 6.773 13.727 1.00 89.69 158 PRO A C 1
ATOM 1321 O O . PRO A 1 158 ? -3.420 7.473 13.036 1.00 89.69 158 PRO A O 1
ATOM 1324 N N . SER A 1 159 ? -1.351 6.889 13.699 1.00 87.69 159 SER A N 1
ATOM 1325 C CA . SER A 1 159 ? -0.632 7.838 12.835 1.00 87.69 159 SER A CA 1
ATOM 1326 C C . SER A 1 159 ? -0.762 7.474 11.356 1.00 87.69 159 SER A C 1
ATOM 1328 O O . SER A 1 159 ? -1.102 8.324 10.533 1.00 87.69 159 SER A O 1
ATOM 1330 N N . VAL A 1 160 ? -0.564 6.195 11.017 1.00 88.62 160 VAL A N 1
ATOM 1331 C CA . VAL A 1 160 ? -0.623 5.707 9.625 1.00 88.62 160 VAL A CA 1
ATOM 1332 C C . VAL A 1 160 ? -2.015 5.879 9.015 1.00 88.62 160 VAL A C 1
ATOM 1334 O O . VAL A 1 160 ? -2.136 6.163 7.828 1.00 88.62 160 VAL A O 1
ATOM 1337 N N . LEU A 1 161 ? -3.077 5.727 9.804 1.00 91.44 161 LEU A N 1
ATOM 1338 C CA . LEU A 1 161 ? -4.451 5.811 9.314 1.00 91.44 161 LEU A CA 1
ATOM 1339 C C . LEU A 1 161 ? -5.080 7.191 9.519 1.00 91.44 161 LEU A C 1
ATOM 1341 O O . LEU A 1 161 ? -6.126 7.457 8.937 1.00 91.44 161 LEU A O 1
ATOM 1345 N N . ARG A 1 162 ? -4.460 8.097 10.286 1.00 89.56 162 ARG A N 1
ATOM 1346 C CA . ARG A 1 162 ? -5.062 9.366 10.738 1.00 89.56 162 ARG A CA 1
ATOM 1347 C C . ARG A 1 162 ? -5.789 10.158 9.651 1.00 89.56 162 ARG A C 1
ATOM 1349 O O . ARG A 1 162 ? -6.866 10.697 9.909 1.00 89.56 162 ARG A O 1
ATOM 1356 N N . HIS A 1 163 ? -5.177 10.251 8.473 1.00 92.50 163 HIS A N 1
ATOM 1357 C CA . HIS A 1 163 ? -5.678 11.025 7.337 1.00 92.50 163 HIS A CA 1
ATOM 1358 C C . HIS A 1 163 ? -6.170 10.149 6.183 1.00 92.50 163 HIS A C 1
ATOM 1360 O O . HIS A 1 163 ? -6.597 10.687 5.166 1.00 92.50 163 HIS A O 1
ATOM 1366 N N . PHE A 1 164 ? -6.152 8.824 6.339 1.00 93.75 164 PHE A N 1
ATOM 1367 C CA . PHE A 1 164 ? -6.460 7.876 5.276 1.00 93.75 164 PHE A CA 1
ATOM 1368 C C . PHE A 1 164 ? -7.874 8.076 4.709 1.00 93.75 164 PHE A C 1
ATOM 1370 O O . PHE A 1 164 ? -8.862 8.113 5.443 1.00 93.75 164 PHE A O 1
ATOM 1377 N N . GLN A 1 165 ? -7.951 8.188 3.382 1.00 94.25 165 GLN A N 1
ATOM 1378 C CA . GLN A 1 165 ? -9.171 8.417 2.601 1.00 94.25 165 GLN A CA 1
ATOM 1379 C C . GLN A 1 165 ? -9.511 7.233 1.683 1.00 94.25 165 GLN A C 1
ATOM 1381 O O . GLN A 1 165 ? -10.388 7.352 0.824 1.00 94.25 165 GLN A O 1
ATOM 1386 N N . GLY A 1 166 ? -8.809 6.108 1.818 1.00 95.12 166 GLY A N 1
ATOM 1387 C CA . GLY A 1 166 ? -9.057 4.916 1.019 1.00 95.12 166 GLY A CA 1
ATOM 1388 C C . GLY A 1 166 ? -10.257 4.099 1.484 1.00 95.12 166 GLY A C 1
ATOM 1389 O O . GLY A 1 166 ? -10.955 4.433 2.444 1.00 95.12 166 GLY A O 1
ATOM 1390 N N . LYS A 1 167 ? -10.484 2.992 0.779 1.00 96.38 167 LYS A N 1
ATOM 1391 C CA . LYS A 1 167 ? -11.611 2.080 1.007 1.00 96.38 167 LYS A CA 1
ATOM 1392 C C . LYS A 1 167 ? -11.257 0.903 1.896 1.00 96.38 167 LYS A C 1
ATOM 1394 O O . LYS A 1 167 ? -12.143 0.324 2.518 1.00 96.38 167 LYS A O 1
ATOM 1399 N N . GLN A 1 168 ? -9.989 0.511 1.935 1.00 96.94 168 GLN A N 1
ATOM 1400 C CA . GLN A 1 168 ? -9.580 -0.719 2.601 1.00 96.94 168 GLN A CA 1
ATOM 1401 C C . GLN A 1 168 ? -8.344 -0.486 3.463 1.00 96.94 168 GLN A C 1
ATOM 1403 O O . GLN A 1 168 ? -7.330 0.006 2.972 1.00 96.94 168 GLN A O 1
ATOM 1408 N N . ALA A 1 169 ? -8.415 -0.887 4.728 1.00 95.75 169 ALA A N 1
ATOM 1409 C CA . ALA A 1 169 ? -7.292 -0.855 5.652 1.00 95.75 169 ALA A CA 1
ATOM 1410 C C . ALA A 1 169 ? -7.115 -2.230 6.304 1.00 95.75 169 ALA A C 1
ATOM 1412 O O . ALA A 1 169 ? -8.050 -2.777 6.890 1.00 95.75 169 ALA A O 1
ATOM 1413 N N . PHE A 1 170 ? -5.907 -2.774 6.202 1.00 95.12 170 PHE A N 1
ATOM 1414 C CA . PHE A 1 170 ? -5.493 -4.015 6.847 1.00 95.12 170 PHE A CA 1
ATOM 1415 C C . PHE A 1 170 ? -4.325 -3.697 7.775 1.00 95.12 170 PHE A C 1
ATOM 1417 O O . PHE A 1 170 ? -3.325 -3.125 7.339 1.00 95.12 170 PHE A O 1
ATOM 1424 N N . VAL A 1 171 ? -4.463 -4.027 9.051 1.00 92.25 171 VAL A N 1
ATOM 1425 C CA . VAL A 1 171 ? -3.461 -3.739 10.076 1.00 92.25 171 VAL A CA 1
ATOM 1426 C C . VAL A 1 171 ? -3.062 -5.048 10.733 1.00 92.25 171 VAL A C 1
ATOM 1428 O O . VAL A 1 171 ?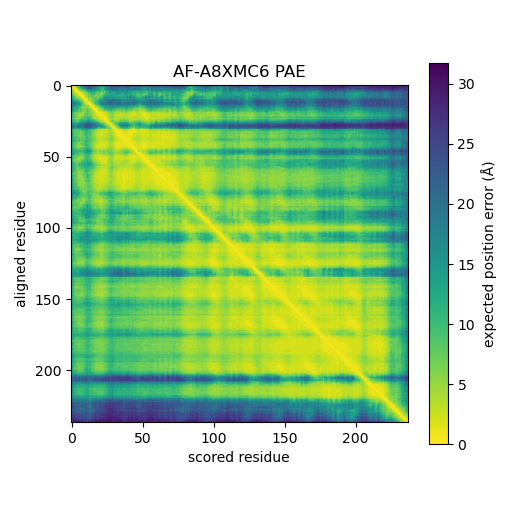 -3.884 -5.669 11.396 1.00 92.25 171 VAL A O 1
ATOM 1431 N N . ASP A 1 172 ? -1.804 -5.438 10.569 1.00 90.38 172 ASP A N 1
ATOM 1432 C CA . ASP A 1 172 ? -1.164 -6.496 11.344 1.00 90.38 172 ASP A CA 1
ATOM 1433 C C . ASP A 1 172 ? -0.302 -5.825 12.421 1.00 90.38 172 ASP A C 1
ATOM 1435 O O . ASP A 1 172 ? 0.698 -5.175 12.104 1.00 90.38 172 ASP A O 1
ATOM 1439 N N . CYS A 1 173 ? -0.688 -5.941 13.692 1.00 86.88 173 CYS A N 1
ATOM 1440 C CA . CYS A 1 173 ? -0.007 -5.269 14.798 1.00 86.88 173 CYS A CA 1
ATOM 1441 C C . CYS A 1 173 ? 0.368 -6.255 15.908 1.00 86.88 173 CYS A C 1
ATOM 1443 O O . CYS A 1 173 ? -0.496 -6.950 16.434 1.00 86.88 173 CYS A O 1
ATOM 1445 N N . THR A 1 174 ? 1.648 -6.300 16.293 1.00 85.56 174 THR A N 1
ATOM 1446 C CA . THR A 1 174 ? 2.097 -7.122 17.431 1.00 85.56 174 THR A CA 1
ATOM 1447 C C . THR A 1 174 ? 1.687 -6.477 18.754 1.00 85.56 174 THR A C 1
ATOM 1449 O O . THR A 1 174 ? 0.857 -7.013 19.478 1.00 85.56 174 THR A O 1
ATOM 1452 N N . TYR A 1 175 ? 2.210 -5.287 19.057 1.00 83.44 175 TYR A N 1
ATOM 1453 C CA . TYR A 1 175 ? 1.845 -4.546 20.264 1.00 83.44 175 TYR A CA 1
ATOM 1454 C C . TYR A 1 175 ? 0.842 -3.451 19.931 1.00 83.44 175 TYR A C 1
ATOM 1456 O O . TYR A 1 175 ? 1.216 -2.415 19.378 1.00 83.44 175 TYR A O 1
ATOM 1464 N N . HIS A 1 176 ? -0.413 -3.661 20.312 1.00 83.19 176 HIS A N 1
ATOM 1465 C CA . HIS A 1 176 ? -1.508 -2.731 20.059 1.00 83.19 176 HIS A CA 1
ATOM 1466 C C . HIS A 1 176 ? -1.988 -2.044 21.341 1.00 83.19 176 HIS A C 1
ATOM 1468 O O . HIS A 1 176 ? -1.757 -2.515 22.455 1.00 83.19 176 HIS A O 1
ATOM 1474 N N . ASN A 1 177 ? -2.682 -0.921 21.171 1.00 88.12 177 ASN A N 1
ATOM 1475 C CA . ASN A 1 177 ? -3.483 -0.310 22.219 1.00 88.12 177 ASN A CA 1
ATOM 1476 C C . ASN A 1 177 ? -4.970 -0.505 21.899 1.00 88.12 177 ASN A C 1
ATOM 1478 O O . ASN A 1 177 ? -5.486 0.006 20.902 1.00 88.12 177 ASN A O 1
ATOM 1482 N N . THR A 1 178 ? -5.663 -1.236 22.768 1.00 89.44 178 THR A N 1
ATOM 1483 C CA . THR A 1 178 ? -7.101 -1.505 22.659 1.00 89.44 178 THR A CA 1
ATOM 1484 C C . THR A 1 178 ? -7.939 -0.226 22.606 1.00 89.44 178 THR A C 1
ATOM 1486 O O . THR A 1 178 ? -8.930 -0.177 21.876 1.00 89.44 178 THR A O 1
ATOM 1489 N N . GLU A 1 179 ? -7.547 0.828 23.327 1.00 91.69 179 GLU A N 1
ATOM 1490 C CA . GLU A 1 179 ? -8.280 2.100 23.340 1.00 91.69 179 GLU A CA 1
ATOM 1491 C C . GLU A 1 179 ? -8.227 2.804 21.981 1.00 91.69 179 GLU A C 1
ATOM 1493 O O . GLU A 1 179 ? -9.263 3.258 21.491 1.00 91.69 179 GLU A O 1
ATOM 1498 N N . ASP A 1 180 ? -7.061 2.802 21.330 1.00 92.19 180 ASP A N 1
ATOM 1499 C CA . ASP A 1 180 ? -6.879 3.411 20.010 1.00 92.19 180 ASP A CA 1
ATOM 1500 C C . ASP A 1 180 ? -7.696 2.677 18.936 1.00 92.19 180 ASP A C 1
ATOM 1502 O O . ASP A 1 180 ? -8.286 3.304 18.053 1.00 92.19 180 ASP A O 1
ATOM 1506 N N . LEU A 1 181 ? -7.795 1.343 19.029 1.00 91.50 181 LEU A N 1
ATOM 1507 C CA . LEU A 1 181 ? -8.644 0.549 18.138 1.00 91.50 181 LEU A CA 1
ATOM 1508 C C . LEU A 1 181 ? -10.126 0.889 18.348 1.00 91.50 181 LEU A C 1
ATOM 1510 O O . LEU A 1 181 ? -10.865 1.104 17.383 1.00 91.50 181 LEU A O 1
ATOM 1514 N N . ILE A 1 182 ? -10.567 0.965 19.607 1.00 93.75 182 ILE A N 1
ATOM 1515 C CA . ILE A 1 182 ? -11.946 1.331 19.948 1.00 93.75 182 ILE A CA 1
ATOM 1516 C C . ILE A 1 182 ? -12.271 2.738 19.434 1.00 93.75 182 ILE A C 1
ATOM 1518 O O . ILE A 1 182 ? -13.352 2.946 18.876 1.00 93.75 182 ILE A O 1
ATOM 1522 N N . GLU A 1 183 ? -11.368 3.703 19.615 1.00 95.25 183 GLU A N 1
ATOM 1523 C CA . GLU A 1 183 ? -11.545 5.072 19.132 1.00 95.25 183 GLU A CA 1
ATOM 1524 C C . GLU A 1 183 ? -11.645 5.117 17.605 1.00 95.25 183 GLU A C 1
ATOM 1526 O O . GLU A 1 183 ? -12.586 5.713 17.073 1.00 95.25 183 GLU A O 1
ATOM 1531 N N . LEU A 1 184 ? -10.742 4.430 16.900 1.00 93.50 184 LEU A N 1
ATOM 1532 C CA . LEU A 1 184 ? -10.759 4.343 15.441 1.00 93.50 184 LEU A CA 1
ATOM 1533 C C . LEU A 1 184 ? -12.113 3.830 14.935 1.00 93.50 184 LEU A C 1
ATOM 1535 O O . LEU A 1 184 ? -12.746 4.467 14.088 1.00 93.50 184 LEU A O 1
ATOM 1539 N N . VAL A 1 185 ? -12.602 2.720 15.495 1.00 93.56 185 VAL A N 1
ATOM 1540 C CA . VAL A 1 185 ? -13.887 2.130 15.093 1.00 93.56 185 VAL A CA 1
ATOM 1541 C C . VAL A 1 185 ? -15.061 3.039 15.461 1.00 93.56 185 VAL A C 1
ATOM 1543 O O . VAL A 1 185 ? -16.013 3.148 14.688 1.00 93.56 185 VAL A O 1
ATOM 1546 N N . LYS A 1 186 ? -15.018 3.734 16.606 1.00 94.44 186 LYS A N 1
ATOM 1547 C CA . LYS A 1 186 ? -16.056 4.708 16.984 1.00 94.44 186 LYS A CA 1
ATOM 1548 C C . LYS A 1 186 ? -16.142 5.864 15.994 1.00 94.44 186 LYS A C 1
ATOM 1550 O O . LYS A 1 186 ? -17.254 6.200 15.592 1.00 94.44 186 LYS A O 1
ATOM 1555 N N . ARG A 1 187 ? -15.002 6.434 15.589 1.00 94.06 187 ARG A N 1
ATOM 1556 C CA . ARG A 1 187 ? -14.932 7.546 14.625 1.00 94.06 187 ARG A CA 1
ATOM 1557 C C . ARG A 1 187 ? -15.396 7.128 13.232 1.00 94.06 187 ARG A C 1
ATOM 1559 O O . ARG A 1 187 ? -16.075 7.901 12.561 1.00 94.06 187 ARG A O 1
ATOM 1566 N N . TRP A 1 188 ? -15.096 5.893 12.822 1.00 93.56 188 TRP A N 1
ATOM 1567 C CA . TRP A 1 188 ? -15.637 5.325 11.585 1.00 93.56 188 TRP A CA 1
ATOM 156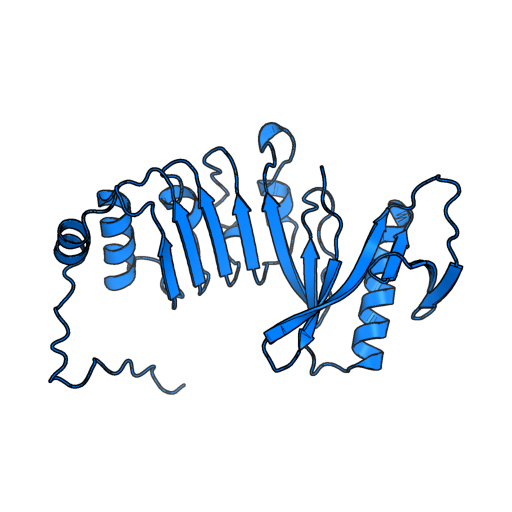8 C C . TRP A 1 188 ? -17.157 5.130 11.670 1.00 93.56 188 TRP A C 1
ATOM 1570 O O . TRP A 1 188 ? -17.905 5.627 10.831 1.00 93.56 188 TRP A O 1
ATOM 1580 N N . LYS A 1 189 ? -17.643 4.486 12.738 1.00 91.38 189 LYS A N 1
ATOM 1581 C CA . LYS A 1 189 ? -19.071 4.212 12.969 1.00 91.38 189 LYS A CA 1
ATOM 1582 C C . LYS A 1 189 ? -19.919 5.482 13.093 1.00 91.38 189 LYS A C 1
ATOM 1584 O O . LYS A 1 189 ? -21.090 5.461 12.719 1.00 91.38 189 LYS A O 1
ATOM 1589 N N . SER A 1 190 ? -19.368 6.564 13.645 1.00 92.25 190 SER A N 1
ATOM 1590 C CA . SER A 1 190 ? -20.051 7.859 13.753 1.00 92.25 190 SER A CA 1
ATOM 1591 C C . SER A 1 190 ? -20.030 8.670 12.452 1.00 92.25 190 SER A C 1
ATOM 1593 O O . SER A 1 190 ? -20.776 9.642 12.345 1.00 92.25 190 SER A O 1
ATOM 1595 N N . GLY A 1 191 ? -19.199 8.290 11.473 1.00 89.38 191 GLY A N 1
ATOM 1596 C CA . GLY A 1 191 ? -18.960 9.053 10.245 1.00 89.38 191 GLY A CA 1
ATOM 1597 C C . GLY A 1 191 ? -18.055 10.279 10.429 1.00 89.38 191 GLY A C 1
ATOM 1598 O O . GLY A 1 191 ? -17.902 11.071 9.498 1.00 89.38 191 GLY A O 1
ATOM 1599 N N . GLU A 1 192 ? -17.453 10.450 11.609 1.00 92.56 192 GLU A N 1
ATOM 1600 C CA . GLU A 1 192 ? -16.516 11.542 11.902 1.00 92.56 192 GLU A CA 1
ATOM 1601 C C . GLU A 1 192 ? -15.220 11.414 11.086 1.00 92.56 192 GLU A C 1
ATOM 1603 O O . GLU A 1 192 ? -14.662 12.412 10.630 1.00 92.56 192 GLU A O 1
ATOM 1608 N N . ALA A 1 193 ? -14.762 10.182 10.860 1.00 91.19 193 ALA A N 1
ATOM 1609 C CA . ALA A 1 193 ? -13.588 9.872 10.054 1.00 91.19 193 ALA A CA 1
ATOM 1610 C C . ALA A 1 193 ? -13.844 8.654 9.159 1.00 91.19 193 ALA A C 1
ATOM 1612 O O . ALA A 1 193 ? -14.831 7.939 9.334 1.00 91.19 193 ALA A O 1
ATOM 1613 N N . PHE A 1 194 ? -12.927 8.403 8.221 1.00 91.81 194 PHE A N 1
ATOM 1614 C CA . PHE A 1 194 ? -12.926 7.196 7.389 1.00 91.81 194 PHE A CA 1
ATOM 1615 C C . PHE A 1 194 ? -14.196 7.038 6.535 1.00 91.81 194 PHE A C 1
ATOM 1617 O O . PHE A 1 194 ? -14.708 5.937 6.359 1.00 91.81 194 PHE A O 1
ATOM 1624 N N . GLN A 1 195 ? -14.721 8.136 5.982 1.00 90.88 195 GLN A N 1
ATOM 1625 C CA . GLN A 1 195 ? -16.018 8.157 5.287 1.00 90.88 195 GLN A CA 1
ATOM 1626 C C . GLN A 1 195 ? -16.072 7.243 4.055 1.00 90.88 195 GLN A C 1
ATOM 1628 O O . GLN A 1 195 ? -17.148 6.791 3.672 1.00 90.88 195 GLN A O 1
ATOM 1633 N N . LYS A 1 196 ? -14.921 6.994 3.423 1.00 94.44 196 LYS A N 1
ATOM 1634 C CA . LYS A 1 196 ? -14.785 6.101 2.266 1.00 94.44 196 LYS A CA 1
ATOM 1635 C C . LYS A 1 196 ? -14.416 4.667 2.648 1.00 94.44 196 LYS A C 1
ATOM 1637 O O . LYS A 1 196 ? -14.418 3.815 1.769 1.00 94.44 196 LYS A O 1
ATOM 1642 N N . LEU A 1 197 ? -14.088 4.402 3.915 1.00 95.12 197 LEU A N 1
ATOM 1643 C CA . LEU A 1 197 ? -13.629 3.092 4.359 1.00 95.12 197 LEU A CA 1
ATOM 1644 C C . LEU A 1 197 ? -14.795 2.098 4.331 1.00 95.12 197 LEU A C 1
ATOM 1646 O O . LEU A 1 197 ? -15.828 2.302 4.968 1.00 95.12 197 LEU A O 1
ATOM 1650 N N . GLU A 1 198 ? -14.603 1.020 3.584 1.00 94.81 198 GLU A N 1
ATOM 1651 C CA . GLU A 1 198 ? -15.547 -0.080 3.391 1.00 94.81 198 GLU A CA 1
ATOM 1652 C C . GLU A 1 198 ? -15.108 -1.321 4.174 1.00 94.81 198 GLU A C 1
ATOM 1654 O O . GLU A 1 198 ? -15.944 -2.069 4.682 1.00 94.81 198 GLU A O 1
ATOM 1659 N N . VAL A 1 199 ? -13.792 -1.540 4.283 1.00 94.56 199 VAL A N 1
ATOM 1660 C CA . VAL A 1 199 ? -13.205 -2.715 4.933 1.00 94.56 199 VAL A CA 1
ATOM 1661 C C . VAL A 1 199 ? -12.104 -2.287 5.894 1.00 94.56 199 VAL A C 1
ATOM 1663 O O . VAL A 1 199 ? -11.133 -1.645 5.497 1.00 94.56 199 VAL A O 1
ATOM 1666 N N . LEU A 1 200 ? -12.237 -2.721 7.145 1.00 93.06 200 LEU A N 1
ATOM 1667 C CA . LEU A 1 200 ? -11.184 -2.682 8.150 1.00 93.06 200 LEU A CA 1
ATOM 1668 C C . LEU A 1 200 ? -10.913 -4.111 8.613 1.00 93.06 200 LEU A C 1
ATOM 1670 O O . LEU A 1 200 ? -11.818 -4.784 9.109 1.00 93.06 200 LEU A O 1
ATOM 1674 N N . ASN A 1 201 ? -9.677 -4.565 8.462 1.00 92.88 201 ASN A N 1
ATOM 1675 C CA . ASN A 1 201 ? -9.199 -5.797 9.069 1.00 92.88 201 ASN A CA 1
ATOM 1676 C C . ASN A 1 201 ? -8.095 -5.448 10.064 1.00 92.88 201 ASN A C 1
ATOM 1678 O O . ASN A 1 201 ? -7.167 -4.713 9.728 1.00 92.88 201 ASN A O 1
ATOM 1682 N N . PHE A 1 202 ? -8.226 -5.959 11.280 1.00 89.69 202 PHE A N 1
ATOM 1683 C CA . PHE A 1 202 ? -7.259 -5.751 12.339 1.00 89.69 202 PHE A CA 1
ATOM 1684 C C . PHE A 1 202 ? -6.857 -7.117 12.879 1.00 89.69 202 PHE A C 1
ATOM 1686 O O . PHE A 1 202 ? -7.696 -7.849 13.404 1.00 89.69 202 PHE A O 1
ATOM 1693 N N . ASN A 1 203 ? -5.590 -7.456 12.703 1.00 88.56 203 ASN A N 1
ATOM 1694 C CA . ASN A 1 203 ? -5.002 -8.715 13.102 1.00 88.56 203 ASN A CA 1
ATOM 1695 C C . ASN A 1 203 ? -3.920 -8.449 14.150 1.00 88.56 203 ASN A C 1
ATOM 1697 O O . ASN A 1 203 ? -3.097 -7.541 14.019 1.00 88.56 203 ASN A O 1
ATOM 1701 N N . VAL A 1 204 ? -3.963 -9.232 15.215 1.00 80.69 204 VAL A N 1
ATOM 1702 C CA . VAL A 1 204 ? -3.162 -9.075 16.430 1.00 80.69 204 VAL A CA 1
ATOM 1703 C C . VAL A 1 204 ? -2.750 -10.453 16.915 1.00 80.69 204 VAL A C 1
ATOM 1705 O O . VAL A 1 204 ? -3.430 -11.437 16.619 1.00 80.69 204 VAL A O 1
ATOM 1708 N N . SER A 1 205 ? -1.648 -10.542 17.657 1.00 73.69 205 SER A N 1
ATOM 1709 C CA . SER A 1 205 ? -1.275 -11.784 18.340 1.00 73.69 205 SER A CA 1
ATOM 1710 C C . SER A 1 205 ? -2.426 -12.267 19.229 1.00 73.69 205 SER A C 1
ATOM 1712 O O . SER A 1 205 ? -2.998 -11.486 19.991 1.00 73.69 205 SER A O 1
ATOM 1714 N N . GLU A 1 206 ? -2.770 -13.557 19.121 1.00 57.34 206 GLU A N 1
ATOM 1715 C CA . GLU A 1 206 ? -3.935 -14.167 19.789 1.00 57.34 206 GLU A CA 1
ATOM 1716 C C . GLU A 1 206 ? -3.927 -13.993 21.319 1.00 57.34 206 GLU A C 1
ATOM 1718 O O . GLU A 1 206 ? -4.994 -13.960 21.927 1.00 57.34 206 GLU A O 1
ATOM 1723 N N . ASP A 1 207 ? -2.751 -13.822 21.930 1.00 64.50 207 ASP A N 1
ATOM 1724 C CA . ASP A 1 207 ? -2.593 -13.681 23.382 1.00 64.50 207 ASP A CA 1
ATOM 1725 C C . ASP A 1 207 ? -2.871 -12.258 23.913 1.00 64.50 207 ASP A C 1
ATOM 1727 O O . ASP A 1 207 ? -2.980 -12.076 25.126 1.00 64.50 207 ASP A O 1
ATOM 1731 N N . ASP A 1 208 ? -3.001 -11.249 23.040 1.00 66.50 208 ASP A N 1
ATOM 1732 C CA . ASP A 1 208 ? -2.951 -9.839 23.455 1.00 66.50 208 ASP A CA 1
ATOM 1733 C C . ASP A 1 208 ? -4.292 -9.088 23.365 1.00 66.50 208 ASP A C 1
ATOM 1735 O O . ASP A 1 208 ? -4.404 -7.996 23.926 1.00 66.50 208 ASP A O 1
ATOM 1739 N N . ILE A 1 209 ? -5.312 -9.618 22.672 1.00 73.81 209 ILE A N 1
ATOM 1740 C CA . ILE A 1 209 ? -6.590 -8.907 22.482 1.00 73.81 209 ILE A CA 1
ATOM 1741 C C . ILE A 1 209 ? -7.719 -9.474 23.340 1.00 73.81 209 ILE A C 1
ATOM 1743 O O . ILE A 1 209 ? -8.228 -10.575 23.130 1.00 73.81 209 ILE A O 1
ATOM 1747 N N . ASP A 1 210 ? -8.189 -8.660 24.282 1.00 84.06 210 ASP A N 1
ATOM 1748 C CA . ASP A 1 210 ? -9.445 -8.925 24.974 1.00 84.06 210 ASP A CA 1
ATOM 1749 C C . ASP A 1 210 ? -10.610 -8.532 24.051 1.00 84.06 210 ASP A C 1
ATOM 1751 O O . ASP A 1 210 ? -10.993 -7.361 23.926 1.00 84.06 210 ASP A O 1
ATOM 1755 N N . GLN A 1 211 ? -11.150 -9.536 23.358 1.00 84.19 211 GLN A N 1
ATOM 1756 C CA . GLN A 1 211 ? -12.251 -9.356 22.415 1.00 84.19 211 GLN A CA 1
ATOM 1757 C C . GLN A 1 211 ? -13.484 -8.743 23.084 1.00 84.19 211 GLN A C 1
ATOM 1759 O O . GLN A 1 211 ? -14.158 -7.917 22.466 1.00 84.19 211 GLN A O 1
ATOM 1764 N N . ASP A 1 212 ? -13.771 -9.090 24.340 1.00 87.38 212 ASP A N 1
ATOM 1765 C CA . ASP A 1 212 ? -14.940 -8.573 25.046 1.00 87.38 212 ASP A CA 1
ATOM 1766 C C . ASP A 1 212 ? -14.776 -7.080 25.339 1.00 87.38 212 ASP A C 1
ATOM 1768 O O . ASP A 1 212 ? -15.724 -6.312 25.155 1.00 87.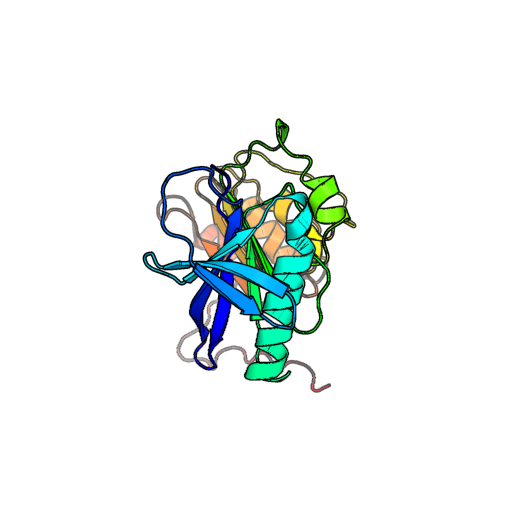38 212 ASP A O 1
ATOM 1772 N N . ILE A 1 213 ? -13.578 -6.632 25.727 1.00 90.25 213 ILE A N 1
ATOM 1773 C CA . ILE A 1 213 ? -13.288 -5.202 25.912 1.00 90.25 213 ILE A CA 1
ATOM 1774 C C . ILE A 1 213 ? -13.483 -4.438 24.600 1.00 90.25 213 ILE A C 1
ATOM 1776 O O . ILE A 1 213 ? -14.154 -3.402 24.595 1.00 90.25 213 ILE A O 1
ATOM 1780 N N . VAL A 1 214 ? -12.957 -4.949 23.482 1.00 90.00 214 VAL A N 1
ATOM 1781 C CA . VAL A 1 214 ? -13.103 -4.301 22.168 1.00 90.00 214 VAL A CA 1
ATOM 1782 C C . VAL A 1 214 ? -14.569 -4.240 21.754 1.00 90.00 214 VAL A C 1
ATOM 1784 O O . VAL A 1 214 ? -15.076 -3.160 21.443 1.00 90.00 214 VAL A O 1
ATOM 1787 N N . LEU A 1 215 ? -15.274 -5.374 21.785 1.00 90.06 215 LEU A N 1
ATOM 1788 C CA . LEU A 1 215 ? -16.674 -5.478 21.372 1.00 90.06 215 LEU A CA 1
ATOM 1789 C C . LEU A 1 215 ? -17.583 -4.585 22.226 1.00 90.06 215 LEU A C 1
ATOM 1791 O O . LEU A 1 215 ? -18.425 -3.866 21.678 1.00 90.06 215 LEU A O 1
ATOM 1795 N N . ASN A 1 216 ? -17.386 -4.564 23.546 1.00 91.88 216 ASN A N 1
ATOM 1796 C CA . ASN A 1 216 ? -18.111 -3.664 24.442 1.00 91.88 216 ASN A CA 1
ATOM 1797 C C . ASN A 1 216 ? -17.752 -2.199 24.171 1.00 91.88 216 ASN A C 1
ATOM 1799 O O . ASN A 1 216 ? -18.640 -1.349 24.075 1.00 91.88 216 ASN A O 1
ATOM 1803 N N . GLY A 1 217 ? -16.464 -1.908 23.980 1.00 92.88 217 GLY A N 1
ATOM 1804 C CA . GLY A 1 217 ? -15.944 -0.577 23.699 1.00 92.88 217 GLY A CA 1
ATOM 1805 C C . GLY A 1 217 ? -16.552 0.044 22.445 1.00 92.88 217 GLY A C 1
ATOM 1806 O O . GLY A 1 217 ? -16.988 1.195 22.484 1.00 92.88 217 GLY A O 1
ATOM 1807 N N . ILE A 1 218 ? -16.656 -0.716 21.351 1.00 92.81 218 ILE A N 1
ATOM 1808 C CA . ILE A 1 218 ? -17.260 -0.255 20.086 1.00 92.81 218 ILE A CA 1
ATOM 1809 C C . ILE A 1 218 ? -18.798 -0.315 20.095 1.00 92.81 218 ILE A C 1
ATOM 1811 O O . ILE A 1 218 ? -19.464 0.128 19.146 1.00 92.81 218 ILE A O 1
ATOM 1815 N N . GLY A 1 219 ? -19.390 -0.862 21.162 1.00 90.88 219 GLY A N 1
ATOM 1816 C CA . GLY A 1 219 ? -20.824 -1.107 21.271 1.00 90.88 219 GLY A CA 1
ATOM 1817 C C . GLY A 1 219 ? -21.318 -2.057 20.181 1.00 90.88 219 GLY A C 1
ATOM 1818 O O . GLY A 1 219 ? -22.302 -1.748 19.493 1.00 90.88 219 GLY A O 1
ATOM 1819 N N . ALA A 1 220 ? -20.590 -3.154 19.964 1.00 87.31 220 ALA A N 1
ATOM 1820 C CA . ALA A 1 220 ? -20.989 -4.229 19.071 1.00 87.31 220 ALA A CA 1
ATOM 1821 C C . ALA A 1 220 ? -22.261 -4.894 19.604 1.00 87.31 220 ALA A C 1
ATOM 1823 O O . ALA A 1 220 ? -22.449 -5.071 20.807 1.00 87.31 220 ALA A O 1
ATOM 1824 N N . LYS A 1 221 ? -23.163 -5.259 18.695 1.00 82.25 221 LYS A N 1
ATOM 1825 C CA . LYS A 1 221 ? -24.362 -6.018 19.048 1.00 82.25 221 LYS A CA 1
ATOM 1826 C C . LYS A 1 221 ? -24.124 -7.474 18.706 1.00 82.25 221 LYS A C 1
ATOM 1828 O O . LYS A 1 221 ? -23.696 -7.779 17.597 1.00 82.25 221 LYS A O 1
ATOM 1833 N N . TYR A 1 222 ? -24.467 -8.356 19.636 1.00 77.56 222 TYR A N 1
ATOM 1834 C CA . TYR A 1 222 ? -24.477 -9.786 19.378 1.00 77.56 222 TYR A CA 1
ATOM 1835 C C . TYR A 1 222 ? -25.424 -10.106 18.213 1.00 77.56 222 TYR A C 1
ATOM 1837 O O . TYR A 1 222 ? -26.615 -9.774 18.256 1.00 77.56 222 TYR A O 1
ATOM 1845 N N . ILE A 1 223 ? -24.889 -10.742 17.170 1.00 70.12 223 ILE A N 1
ATOM 1846 C CA . ILE A 1 223 ? -25.691 -11.293 16.080 1.00 70.12 223 ILE A CA 1
ATOM 1847 C C . ILE A 1 223 ? -26.101 -12.699 16.507 1.00 70.12 223 ILE A C 1
ATOM 1849 O O . ILE A 1 223 ? -25.316 -13.641 16.467 1.00 70.12 223 ILE A O 1
ATOM 1853 N N . ASP A 1 224 ? -27.348 -12.823 16.944 1.00 75.50 224 ASP A N 1
ATOM 1854 C CA . ASP A 1 224 ? -27.967 -14.117 17.211 1.00 75.50 224 ASP A CA 1
ATOM 1855 C C . ASP A 1 224 ? -28.067 -14.905 15.901 1.00 75.50 224 ASP A C 1
ATOM 1857 O O . ASP A 1 224 ? -28.691 -14.440 14.948 1.00 75.50 224 ASP A O 1
ATOM 1861 N N . ALA A 1 225 ? -27.483 -16.106 15.866 1.00 74.06 225 ALA A N 1
ATOM 1862 C CA . ALA A 1 225 ? -27.474 -16.985 14.696 1.00 74.06 225 ALA A CA 1
ATOM 1863 C C . ALA A 1 225 ? -28.883 -17.351 14.187 1.00 74.06 225 ALA A C 1
ATOM 1865 O O . ALA A 1 225 ? -29.037 -17.805 13.056 1.00 74.06 225 ALA A O 1
ATOM 1866 N N . ARG A 1 226 ? -29.922 -17.164 15.011 1.00 79.69 226 ARG A N 1
ATOM 1867 C CA . ARG A 1 226 ? -31.328 -17.385 14.640 1.00 79.69 226 ARG A CA 1
ATOM 1868 C C . ARG A 1 226 ? -31.992 -16.155 14.022 1.00 79.69 226 ARG A C 1
ATOM 1870 O O . ARG A 1 226 ? -33.129 -16.253 13.562 1.00 79.69 226 ARG A O 1
ATOM 1877 N N . LYS A 1 227 ? -31.330 -14.997 14.038 1.00 73.50 227 LYS A N 1
ATOM 1878 C CA . LYS A 1 227 ? -31.829 -13.747 13.460 1.00 73.50 227 LYS A CA 1
ATOM 1879 C C . LYS A 1 227 ? -31.198 -13.517 12.096 1.00 73.50 227 LYS A C 1
ATOM 1881 O O . LYS A 1 227 ? -30.034 -13.831 11.870 1.00 73.50 227 LYS A O 1
ATOM 1886 N N . THR A 1 228 ? -31.970 -12.923 11.192 1.00 72.00 228 THR A N 1
ATOM 1887 C CA . THR A 1 228 ? -31.453 -12.482 9.897 1.00 72.00 228 THR A CA 1
ATOM 1888 C C . THR A 1 228 ? -30.321 -11.476 10.133 1.00 72.00 228 THR A C 1
ATOM 1890 O O . THR A 1 228 ? -30.545 -10.493 10.850 1.00 72.00 228 THR A O 1
ATOM 1893 N N . PRO A 1 229 ? -29.119 -11.694 9.570 1.00 68.44 229 PRO A N 1
ATOM 1894 C CA . PRO A 1 229 ? -28.019 -10.752 9.701 1.00 68.44 229 PRO A CA 1
ATOM 1895 C C . PRO A 1 229 ? -28.423 -9.359 9.198 1.00 68.44 229 PRO A C 1
ATOM 1897 O O . PRO A 1 229 ? -29.225 -9.258 8.260 1.00 68.44 229 PRO A O 1
ATOM 1900 N N . PRO A 1 230 ? -27.872 -8.278 9.775 1.00 66.50 230 PRO A N 1
ATOM 1901 C CA . PRO A 1 230 ? -28.080 -6.936 9.252 1.00 66.50 230 PRO A CA 1
ATOM 1902 C C . PRO A 1 230 ? -27.701 -6.898 7.769 1.00 66.50 230 PRO A C 1
ATOM 1904 O O . PRO A 1 230 ? -26.573 -7.217 7.399 1.00 66.50 230 PRO A O 1
ATOM 1907 N N . THR A 1 231 ? -28.652 -6.538 6.910 1.00 61.53 231 THR A N 1
ATOM 1908 C CA . THR A 1 231 ? -28.385 -6.372 5.480 1.00 61.53 231 THR A CA 1
ATOM 1909 C C . THR A 1 231 ? -27.943 -4.935 5.253 1.00 61.53 231 THR A C 1
ATOM 1911 O O . THR A 1 231 ? -28.727 -4.007 5.446 1.00 61.53 231 THR A O 1
ATOM 1914 N N . HIS A 1 232 ? -26.680 -4.739 4.883 1.00 55.84 232 HIS A N 1
ATOM 1915 C CA . HIS A 1 232 ? -26.192 -3.427 4.480 1.00 55.84 232 HIS A CA 1
ATOM 1916 C C . HIS A 1 232 ? -26.709 -3.111 3.070 1.00 55.84 232 HIS A C 1
ATOM 1918 O O . HIS A 1 232 ? -26.242 -3.680 2.084 1.00 55.84 232 HIS A O 1
ATOM 1924 N N . THR A 1 233 ? -27.703 -2.232 2.966 1.00 49.09 233 THR A N 1
ATOM 1925 C CA . THR A 1 233 ? -28.164 -1.674 1.686 1.00 49.09 233 THR A CA 1
ATOM 1926 C C . THR A 1 233 ? -27.446 -0.361 1.423 1.00 49.09 233 THR A C 1
ATOM 1928 O O . THR A 1 233 ? -27.749 0.647 2.058 1.00 49.09 233 THR A O 1
ATOM 1931 N N . LEU A 1 234 ? -26.519 -0.369 0.465 1.00 45.78 234 LEU A N 1
ATOM 1932 C CA . LEU A 1 234 ? -25.994 0.865 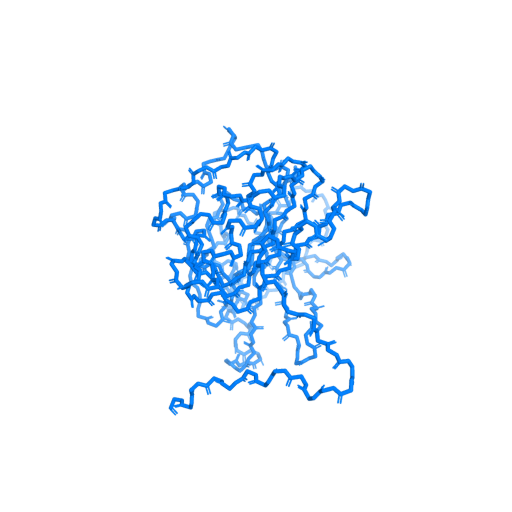-0.112 1.00 45.78 234 LEU A CA 1
ATOM 1933 C C . LEU A 1 234 ? -27.127 1.600 -0.855 1.00 45.78 234 LEU A C 1
ATOM 1935 O O . LEU A 1 234 ? -27.963 0.937 -1.484 1.00 45.78 234 LEU A O 1
ATOM 1939 N N . PRO A 1 235 ? -27.180 2.944 -0.813 1.00 40.88 235 PRO A N 1
ATOM 1940 C CA . PRO A 1 235 ? -28.096 3.702 -1.655 1.00 40.88 235 PRO A CA 1
ATOM 1941 C C . PRO A 1 235 ? -27.845 3.336 -3.121 1.00 40.88 235 PRO A C 1
ATOM 1943 O O . PRO A 1 235 ? -26.696 3.300 -3.564 1.00 40.88 235 PRO A O 1
ATOM 1946 N N . ARG A 1 236 ? -28.907 3.054 -3.881 1.00 42.91 236 ARG A N 1
ATOM 1947 C CA . ARG A 1 236 ? -28.783 2.961 -5.340 1.00 42.91 236 ARG A CA 1
ATOM 1948 C C . ARG A 1 236 ? -28.420 4.353 -5.861 1.00 42.91 236 ARG A C 1
ATOM 1950 O O . ARG A 1 236 ? -29.174 5.289 -5.599 1.00 42.91 236 ARG A O 1
ATOM 1957 N N . MET A 1 237 ? -27.266 4.459 -6.524 1.00 38.56 237 MET A N 1
ATOM 1958 C CA . MET A 1 237 ? -26.904 5.625 -7.339 1.00 38.56 237 MET A CA 1
ATOM 1959 C C . MET A 1 237 ? -27.871 5.781 -8.510 1.00 38.56 237 MET A C 1
ATOM 1961 O O . MET A 1 237 ? -28.315 4.734 -9.042 1.00 38.56 237 MET A O 1
#